Protein AF-A0A8J4NWB9-F1 (afdb_monomer_lite)

Foldseek 3Di:
DCPPPVVVVVVVCVVCVVVVVVVLVVVCVVCVVVLLVVLVVVCVVPHVVRDSVVSSVVVSVVVVVVVVVVVDDPPDDDDDDPPDDDDDDDDDDDYDDDDDDDDDDDDDDDDDDDDDDDDDDDDDDDDDDDPPPPPPPPPPPDPQDDPVPDDPPDDDDDPCVVCVVVVNNPDPCSVCVVCVRDDDDDQDPVSLVVCVVVVVDPPPDDDD

Radius of gyration: 32.03 Å; chains: 1; bounding box: 55×69×98 Å

Organism: Eudyptes chrysocome (NCBI:txid79626)

pLDDT: mean 72.31, std 25.8, range [28.72, 98.31]

Structure (mmCIF, N/CA/C/O backbone):
data_AF-A0A8J4NWB9-F1
#
_entry.id   AF-A0A8J4NWB9-F1
#
loop_
_atom_site.group_PDB
_atom_site.id
_atom_site.type_symbol
_atom_site.label_atom_id
_atom_site.label_alt_id
_atom_site.label_comp_id
_atom_site.label_asym_id
_atom_site.label_entity_id
_atom_site.label_seq_id
_atom_site.pdbx_PDB_ins_code
_atom_site.Cartn_x
_atom_site.Cartn_y
_atom_site.Cartn_z
_atom_site.occupancy
_atom_site.B_iso_or_equiv
_atom_site.auth_seq_id
_atom_site.auth_comp_id
_atom_site.auth_asym_id
_atom_site.auth_atom_id
_atom_site.pdbx_PDB_model_num
ATOM 1 N N . SER A 1 1 ? 28.661 3.809 -22.738 1.00 57.00 1 SER A N 1
ATOM 2 C CA . SER A 1 1 ? 28.739 3.368 -24.146 1.00 57.00 1 SER A CA 1
ATOM 3 C C . SER A 1 1 ? 27.450 2.633 -24.474 1.00 57.00 1 SER A C 1
ATOM 5 O O . SER A 1 1 ? 27.027 1.855 -23.630 1.00 57.00 1 SER A O 1
ATOM 7 N N . PHE A 1 2 ? 26.818 2.847 -25.635 1.00 58.94 2 PHE A N 1
ATOM 8 C CA . PHE A 1 2 ? 25.579 2.134 -26.030 1.00 58.94 2 PHE A CA 1
ATOM 9 C C . PHE A 1 2 ? 25.772 0.616 -26.221 1.00 58.94 2 PHE A C 1
ATOM 11 O O . PHE A 1 2 ? 24.823 -0.113 -26.469 1.00 58.94 2 PHE A O 1
ATOM 18 N N . THR A 1 3 ? 27.007 0.138 -26.080 1.00 78.25 3 THR A N 1
ATOM 19 C CA . THR A 1 3 ? 27.385 -1.276 -26.069 1.00 78.25 3 THR A CA 1
ATOM 20 C C . THR A 1 3 ? 27.260 -1.933 -24.694 1.00 78.25 3 THR A C 1
ATOM 22 O O . THR A 1 3 ? 27.450 -3.140 -24.600 1.00 78.25 3 THR A O 1
ATOM 25 N N . ASP A 1 4 ? 26.995 -1.169 -23.627 1.00 90.19 4 ASP A N 1
ATOM 26 C CA . ASP A 1 4 ? 26.711 -1.734 -22.306 1.00 90.19 4 ASP A CA 1
ATOM 27 C C . ASP A 1 4 ? 25.280 -2.311 -22.300 1.00 90.19 4 ASP A C 1
ATOM 29 O O . ASP A 1 4 ? 24.315 -1.555 -22.492 1.00 90.19 4 ASP A O 1
ATOM 33 N N . PRO A 1 5 ? 25.111 -3.632 -22.089 1.00 91.06 5 PRO A N 1
ATOM 34 C CA . PRO A 1 5 ? 23.795 -4.258 -22.045 1.00 91.06 5 PRO A CA 1
ATOM 35 C C . PRO A 1 5 ? 22.854 -3.621 -21.014 1.00 91.06 5 PRO A C 1
ATOM 37 O O . PRO A 1 5 ? 21.657 -3.507 -21.275 1.00 91.06 5 PRO A O 1
ATOM 40 N N . ALA A 1 6 ? 23.373 -3.151 -19.873 1.00 91.94 6 ALA A N 1
ATOM 41 C CA . ALA A 1 6 ? 22.553 -2.520 -18.838 1.00 91.94 6 ALA A CA 1
ATOM 42 C C . ALA A 1 6 ? 21.974 -1.175 -19.305 1.00 91.94 6 ALA A C 1
ATOM 44 O O . ALA A 1 6 ? 20.799 -0.890 -19.077 1.00 91.94 6 ALA A O 1
ATOM 45 N N . VAL A 1 7 ? 22.772 -0.382 -20.026 1.00 92.94 7 VAL A N 1
ATOM 46 C CA . VAL A 1 7 ? 22.347 0.909 -20.593 1.00 92.94 7 VAL A CA 1
ATOM 47 C C . VAL A 1 7 ? 21.264 0.711 -21.654 1.00 92.94 7 VAL A C 1
ATOM 49 O O . VAL A 1 7 ? 20.296 1.468 -21.697 1.00 92.94 7 VAL A O 1
ATOM 52 N N . SER A 1 8 ? 21.388 -0.332 -22.480 1.00 94.00 8 SER A N 1
ATOM 53 C CA . SER A 1 8 ? 20.367 -0.669 -23.483 1.00 94.00 8 SER A CA 1
ATOM 54 C C . SER A 1 8 ? 19.025 -1.031 -22.833 1.00 94.00 8 SER A C 1
ATOM 56 O O . SER A 1 8 ? 17.971 -0.587 -23.288 1.00 94.00 8 SER A O 1
ATOM 58 N N . MET A 1 9 ? 19.058 -1.787 -21.731 1.00 95.38 9 MET A N 1
ATOM 59 C CA . MET A 1 9 ? 17.854 -2.149 -20.978 1.00 95.38 9 MET A CA 1
ATOM 60 C C . MET A 1 9 ? 17.237 -0.963 -20.230 1.00 95.38 9 MET A C 1
ATOM 62 O O . MET A 1 9 ? 16.012 -0.847 -20.193 1.00 95.38 9 MET A O 1
ATOM 66 N N . ASP A 1 10 ? 18.047 -0.065 -19.665 1.00 94.00 10 ASP A N 1
ATOM 67 C CA . ASP A 1 10 ? 17.528 1.131 -18.991 1.00 94.00 10 ASP A CA 1
ATOM 68 C C . ASP A 1 10 ? 16.844 2.096 -19.972 1.00 94.00 10 ASP A C 1
ATOM 70 O O . ASP A 1 10 ? 15.805 2.675 -19.648 1.00 94.00 10 ASP A O 1
ATOM 74 N N . LEU A 1 11 ? 17.352 2.202 -21.206 1.00 94.69 11 LEU A N 1
ATOM 75 C CA . LEU A 1 11 ? 16.688 2.973 -22.258 1.00 94.69 11 LEU A CA 1
ATOM 76 C C . LEU A 1 11 ? 15.310 2.387 -22.597 1.00 94.69 11 LEU A C 1
ATOM 78 O O . LEU A 1 11 ? 14.327 3.125 -22.663 1.00 94.69 11 LEU A O 1
ATOM 82 N N . LEU A 1 12 ? 15.214 1.062 -22.754 1.00 95.69 12 LEU A N 1
ATOM 83 C CA . LEU A 1 12 ? 13.932 0.385 -22.965 1.00 95.69 12 LEU A CA 1
ATOM 84 C C . LEU A 1 12 ? 12.975 0.615 -21.785 1.00 95.69 12 LEU A C 1
ATOM 86 O O . LEU A 1 12 ? 11.810 0.955 -21.999 1.00 95.69 12 LEU A O 1
ATOM 90 N N . ARG A 1 13 ? 13.463 0.493 -20.541 1.00 97.44 13 ARG A N 1
ATOM 91 C CA . ARG A 1 13 ? 12.680 0.808 -19.336 1.00 97.44 13 ARG A CA 1
ATOM 92 C C . ARG A 1 13 ? 12.153 2.241 -19.398 1.00 97.44 13 ARG A C 1
ATOM 94 O O . ARG A 1 13 ? 10.969 2.444 -19.154 1.00 97.44 13 ARG A O 1
ATOM 101 N N . ALA A 1 14 ? 12.989 3.222 -19.740 1.00 97.12 14 ALA A N 1
ATOM 102 C CA . ALA A 1 14 ? 12.585 4.624 -19.823 1.00 97.12 14 ALA A CA 1
ATOM 103 C C . ALA A 1 14 ? 11.467 4.860 -20.853 1.00 97.12 14 ALA A C 1
ATOM 105 O O . ALA A 1 14 ? 10.531 5.602 -20.561 1.00 97.12 14 ALA A O 1
ATOM 106 N N . VAL A 1 15 ? 11.526 4.195 -22.014 1.00 98.00 15 VAL A N 1
ATOM 107 C CA . VAL A 1 15 ? 10.494 4.282 -23.065 1.00 98.00 15 VAL A CA 1
ATOM 108 C C . VAL A 1 15 ? 9.164 3.672 -22.612 1.00 98.00 15 VAL A C 1
ATOM 110 O O . VAL A 1 15 ? 8.107 4.233 -22.890 1.00 98.00 15 VAL A O 1
ATOM 113 N N . LEU A 1 16 ? 9.199 2.549 -21.888 1.00 97.62 16 LEU A N 1
ATOM 114 C CA . LEU A 1 16 ? 7.992 1.856 -21.417 1.00 97.62 16 LEU A CA 1
ATOM 115 C C . LEU A 1 16 ? 7.414 2.438 -20.115 1.00 97.62 16 LEU A C 1
ATOM 117 O O . LEU A 1 16 ? 6.232 2.243 -19.825 1.00 97.62 16 LEU A O 1
ATOM 121 N N . GLN A 1 17 ? 8.219 3.170 -19.337 1.00 97.69 17 GLN A N 1
ATOM 122 C CA . GLN A 1 17 ? 7.848 3.695 -18.019 1.00 97.69 17 GLN A CA 1
ATOM 123 C C . GLN A 1 17 ? 6.522 4.480 -18.007 1.00 97.69 17 GLN A C 1
ATOM 125 O O . GLN A 1 17 ? 5.743 4.255 -17.080 1.00 97.69 17 GLN A O 1
ATOM 130 N N . PRO A 1 18 ? 6.208 5.371 -18.974 1.00 98.06 18 PRO A N 1
ATOM 131 C CA . PRO A 1 18 ? 4.953 6.123 -18.952 1.00 98.06 18 PRO A CA 1
ATOM 132 C C . PRO A 1 18 ? 3.716 5.222 -19.052 1.00 98.06 18 PRO A C 1
ATOM 134 O O . PRO A 1 18 ? 2.791 5.386 -18.263 1.00 98.06 18 PRO A O 1
ATOM 137 N N . SER A 1 19 ? 3.729 4.234 -19.956 1.00 98.31 19 SER A N 1
ATOM 138 C CA . SER A 1 19 ? 2.618 3.282 -20.122 1.00 98.31 19 SER A CA 1
ATOM 139 C C . SER A 1 19 ? 2.427 2.433 -18.866 1.00 98.31 19 SER A C 1
ATOM 141 O O . SER A 1 19 ? 1.320 2.321 -18.347 1.00 98.31 19 SER A O 1
ATOM 143 N N . ILE A 1 20 ? 3.528 1.903 -18.322 1.00 98.25 20 ILE A N 1
ATOM 144 C CA . ILE A 1 20 ? 3.508 1.112 -17.085 1.00 98.25 20 ILE A CA 1
ATOM 145 C C . ILE A 1 20 ? 2.981 1.955 -15.913 1.00 98.25 20 ILE A C 1
ATOM 147 O O . ILE A 1 20 ? 2.202 1.466 -15.099 1.00 98.25 20 ILE A O 1
ATOM 151 N N . ASN A 1 21 ? 3.363 3.232 -15.825 1.00 97.94 21 ASN A N 1
ATOM 152 C CA . ASN A 1 21 ? 2.891 4.127 -14.770 1.00 97.94 21 ASN A CA 1
ATOM 153 C C . ASN A 1 21 ? 1.374 4.356 -14.829 1.00 97.94 21 ASN A C 1
ATOM 155 O O . ASN A 1 21 ? 0.748 4.415 -13.772 1.00 97.94 21 ASN A O 1
ATOM 159 N N . GLU A 1 22 ? 0.780 4.486 -16.020 1.00 98.25 22 GLU A N 1
ATOM 160 C CA . GLU A 1 22 ? -0.679 4.602 -16.162 1.00 98.25 22 GLU A CA 1
ATOM 161 C C . GLU A 1 22 ? -1.391 3.341 -15.669 1.00 98.25 22 GLU A C 1
ATOM 163 O O . GLU A 1 22 ? -2.350 3.427 -14.900 1.00 98.25 22 GLU A O 1
ATOM 168 N N . GLU A 1 23 ? -0.884 2.161 -16.027 1.00 98.12 23 GLU A N 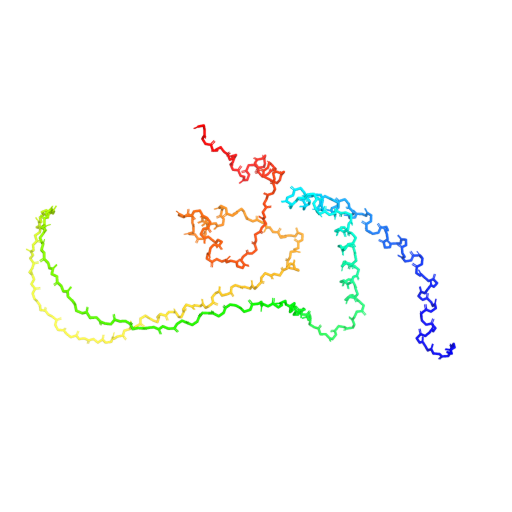1
ATOM 169 C CA . GLU A 1 23 ? -1.449 0.895 -15.557 1.00 98.12 23 GLU A CA 1
ATOM 170 C C . GLU A 1 23 ? -1.315 0.734 -14.037 1.00 98.12 23 GLU A C 1
ATOM 172 O O . GLU A 1 23 ? -2.291 0.392 -13.364 1.00 98.12 23 GLU A O 1
ATOM 177 N N . ILE A 1 24 ? -0.146 1.057 -13.469 1.00 97.94 24 ILE A N 1
ATOM 178 C CA . ILE A 1 24 ? 0.080 1.051 -12.016 1.00 97.94 24 ILE A CA 1
ATOM 179 C C . ILE A 1 24 ? -0.905 1.997 -11.321 1.00 97.94 24 ILE A C 1
ATOM 181 O O . ILE A 1 24 ? -1.540 1.605 -10.338 1.00 97.94 24 ILE A O 1
ATOM 185 N N . ARG A 1 25 ? -1.091 3.223 -11.831 1.00 97.38 25 ARG A N 1
ATOM 186 C CA . ARG A 1 25 ? -2.093 4.155 -11.286 1.00 97.38 25 ARG A CA 1
ATOM 187 C C . ARG A 1 25 ? -3.502 3.577 -11.384 1.00 97.38 25 ARG A C 1
ATOM 189 O O . ARG A 1 25 ? -4.255 3.652 -10.415 1.00 97.38 25 ARG A O 1
ATOM 196 N N . GLY A 1 26 ? -3.843 2.947 -12.506 1.00 97.94 26 GLY A N 1
ATOM 197 C CA . GLY A 1 26 ? -5.115 2.254 -12.698 1.00 97.94 26 GLY A CA 1
ATOM 198 C C . GLY A 1 26 ? -5.359 1.150 -11.664 1.00 97.94 26 GLY A C 1
ATOM 199 O O . GLY A 1 26 ? -6.482 0.995 -11.184 1.00 97.94 26 GLY A O 1
ATOM 200 N N . VAL A 1 27 ? -4.318 0.414 -11.267 1.00 98.19 27 VAL A N 1
ATOM 201 C CA . VAL A 1 27 ? -4.391 -0.574 -10.181 1.00 98.19 27 VAL A CA 1
ATOM 202 C C . VAL A 1 27 ? -4.614 0.113 -8.835 1.00 98.19 27 VAL A C 1
ATOM 204 O O . VAL A 1 27 ? -5.587 -0.214 -8.157 1.00 98.19 27 VAL A O 1
ATOM 207 N N . PHE A 1 28 ? -3.783 1.089 -8.457 1.00 97.94 28 PHE A N 1
ATOM 208 C CA . PHE A 1 28 ? -3.911 1.783 -7.167 1.00 97.94 28 PHE A CA 1
ATOM 209 C C . PHE A 1 28 ? -5.271 2.465 -6.991 1.00 97.94 28 PHE A C 1
ATOM 211 O O . PHE A 1 28 ? -5.863 2.372 -5.916 1.00 97.94 28 PHE A O 1
ATOM 218 N N . ASN A 1 29 ? -5.821 3.066 -8.048 1.00 97.44 29 ASN A N 1
ATOM 219 C CA . ASN A 1 29 ? -7.129 3.721 -8.007 1.00 97.44 29 ASN A CA 1
ATOM 220 C C . ASN A 1 29 ? -8.263 2.773 -7.582 1.00 97.44 29 ASN A C 1
ATOM 222 O O . ASN A 1 29 ? -9.188 3.201 -6.893 1.00 97.44 29 ASN A O 1
ATOM 226 N N . LYS A 1 30 ? -8.180 1.474 -7.907 1.00 97.88 30 LYS A N 1
ATOM 227 C CA . LYS A 1 30 ? -9.177 0.471 -7.482 1.00 97.88 30 LYS A CA 1
ATOM 228 C C . LYS A 1 30 ? -9.189 0.261 -5.964 1.00 97.88 30 LYS A C 1
ATOM 230 O O . LYS A 1 30 ? -10.240 -0.040 -5.394 1.00 97.88 30 LYS A O 1
ATOM 235 N N . TYR A 1 31 ? -8.038 0.434 -5.316 1.00 97.69 31 TYR A N 1
ATOM 236 C CA . TYR A 1 31 ? -7.847 0.188 -3.884 1.00 97.69 31 TYR A CA 1
ATOM 237 C C . TYR A 1 31 ? -7.763 1.471 -3.047 1.00 97.69 31 TYR A C 1
ATOM 239 O O . TYR A 1 31 ? -7.857 1.402 -1.823 1.00 97.69 31 TYR A O 1
ATOM 247 N N . MET A 1 32 ? -7.655 2.642 -3.682 1.00 97.44 32 MET A N 1
ATOM 248 C CA . MET A 1 32 ? -7.397 3.924 -3.017 1.00 97.44 32 MET A CA 1
ATOM 249 C C . MET A 1 32 ? -8.391 4.245 -1.896 1.00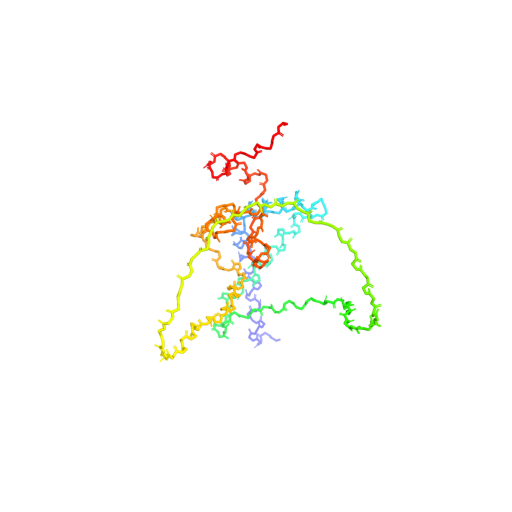 97.44 32 MET A C 1
ATOM 251 O O . MET A 1 32 ? -7.993 4.692 -0.823 1.00 97.44 32 MET A O 1
ATOM 255 N N . LYS A 1 33 ? -9.676 3.923 -2.092 1.00 95.69 33 LYS A N 1
ATOM 256 C CA . LYS A 1 33 ? -10.726 4.113 -1.078 1.00 95.69 33 LYS A CA 1
ATOM 257 C C . LYS A 1 33 ? -10.417 3.429 0.262 1.00 95.69 33 LYS A C 1
ATOM 259 O O . LYS A 1 33 ? -10.804 3.936 1.312 1.00 95.69 33 LYS A O 1
ATOM 264 N N . PHE A 1 34 ? -9.720 2.289 0.241 1.00 97.19 34 PHE A N 1
ATOM 265 C CA . PHE A 1 34 ? -9.345 1.563 1.454 1.00 97.19 34 PHE A CA 1
ATOM 266 C C . PHE A 1 34 ? -8.186 2.252 2.172 1.00 97.19 34 PHE A C 1
ATOM 268 O O . PHE A 1 34 ? -8.243 2.412 3.389 1.00 97.19 34 PHE A O 1
ATOM 275 N N . PHE A 1 35 ? -7.179 2.717 1.426 1.00 97.25 35 PHE A N 1
ATOM 276 C CA . PHE A 1 35 ? -6.062 3.479 1.990 1.00 97.25 35 PHE A CA 1
ATOM 277 C C . PHE A 1 35 ? -6.529 4.805 2.583 1.00 97.25 35 PHE A C 1
ATOM 279 O O . PHE A 1 35 ? -6.162 5.122 3.709 1.00 97.25 35 PHE A O 1
ATOM 286 N N . GLN A 1 36 ? -7.411 5.524 1.887 1.00 97.06 36 GLN A N 1
ATOM 287 C CA . GLN A 1 36 ? -8.022 6.753 2.392 1.00 97.06 36 GLN A CA 1
ATOM 288 C C . GLN A 1 36 ? -8.782 6.507 3.694 1.00 97.06 36 GLN A C 1
ATOM 290 O O . GLN A 1 36 ? -8.536 7.185 4.688 1.00 97.06 36 GLN A O 1
ATOM 295 N N . LYS A 1 37 ? -9.664 5.500 3.728 1.00 96.69 37 LYS A N 1
ATOM 296 C CA . LYS A 1 37 ? -10.424 5.181 4.941 1.00 96.69 37 LYS A CA 1
ATOM 297 C C . LYS A 1 37 ? -9.504 4.794 6.102 1.00 96.69 37 LYS A C 1
ATOM 299 O O . LYS A 1 37 ? -9.705 5.275 7.212 1.00 96.69 37 LYS A O 1
ATOM 304 N N . ALA A 1 38 ? -8.479 3.980 5.849 1.00 96.50 38 ALA A N 1
ATOM 305 C CA . ALA A 1 38 ? -7.508 3.592 6.867 1.00 96.50 38 ALA A CA 1
ATOM 306 C C . ALA A 1 38 ? -6.701 4.790 7.389 1.00 96.50 38 ALA A C 1
ATOM 308 O O . ALA A 1 38 ? -6.543 4.931 8.597 1.00 96.50 38 ALA A O 1
ATOM 309 N N . ALA A 1 39 ? -6.229 5.673 6.508 1.00 96.44 39 ALA A N 1
ATOM 310 C CA . ALA A 1 39 ? -5.417 6.821 6.894 1.00 96.44 39 ALA A CA 1
ATOM 311 C C . ALA A 1 39 ? -6.207 7.854 7.708 1.00 96.44 39 ALA A C 1
ATOM 313 O O . ALA A 1 39 ? -5.717 8.339 8.727 1.00 96.44 39 ALA A O 1
ATOM 314 N N . ILE A 1 40 ? -7.459 8.121 7.319 1.00 95.88 40 ILE A N 1
ATOM 315 C CA . ILE A 1 40 ? -8.375 8.958 8.104 1.00 95.88 40 ILE A CA 1
ATOM 316 C C . ILE A 1 40 ? -8.632 8.328 9.473 1.00 95.88 40 ILE A C 1
ATOM 318 O O . ILE A 1 40 ? -8.486 9.003 10.486 1.00 95.88 40 ILE A O 1
ATOM 322 N N . ASN A 1 41 ? -8.906 7.021 9.521 1.00 95.25 41 ASN A N 1
ATOM 323 C CA . ASN A 1 41 ? -9.089 6.319 10.786 1.00 95.25 41 ASN A CA 1
ATOM 324 C C . ASN A 1 41 ? -7.844 6.426 11.689 1.00 95.25 41 ASN A C 1
ATOM 326 O O . ASN A 1 41 ? -7.986 6.592 12.898 1.00 95.25 41 ASN A O 1
ATOM 330 N N . VAL A 1 42 ? -6.627 6.344 11.140 1.00 95.38 42 VAL A N 1
ATOM 331 C CA . VAL A 1 42 ? -5.393 6.526 11.924 1.00 95.38 42 VAL A CA 1
ATOM 332 C C . VAL A 1 42 ? -5.315 7.943 12.487 1.00 95.38 42 VAL A C 1
ATOM 334 O O . VAL A 1 42 ? -5.117 8.089 13.693 1.00 95.38 42 VAL A O 1
ATOM 337 N N . ARG A 1 43 ? -5.526 8.973 11.661 1.00 95.50 43 ARG A N 1
ATOM 338 C CA . ARG A 1 43 ? -5.519 10.373 12.113 1.00 95.50 43 ARG A CA 1
ATOM 339 C C . ARG A 1 43 ? -6.542 10.618 13.218 1.00 95.50 43 ARG A C 1
ATOM 341 O O . ARG A 1 43 ? -6.194 11.175 14.252 1.00 95.50 43 ARG A O 1
ATOM 348 N N . ASP A 1 44 ? -7.769 10.136 13.050 1.00 94.38 44 ASP A N 1
ATOM 349 C CA . ASP A 1 44 ? -8.844 10.346 14.023 1.00 94.38 44 ASP A CA 1
ATOM 350 C C . ASP A 1 44 ? -8.548 9.677 15.388 1.00 94.38 44 ASP A C 1
ATOM 352 O O . ASP A 1 44 ? -9.084 10.096 16.413 1.00 94.38 44 ASP A O 1
ATOM 356 N N . ASN A 1 45 ? -7.687 8.648 15.428 1.00 93.12 45 ASN A N 1
ATOM 357 C CA . ASN A 1 45 ? -7.291 7.957 16.664 1.00 93.12 45 ASN A CA 1
ATOM 358 C C . ASN A 1 45 ? -5.983 8.471 17.286 1.00 93.12 45 ASN A C 1
ATOM 360 O O . ASN A 1 45 ? -5.804 8.332 18.497 1.00 93.12 45 ASN A O 1
ATOM 364 N N . VAL A 1 46 ? -5.052 8.986 16.481 1.00 92.69 46 VAL A N 1
ATOM 365 C CA . VAL A 1 46 ? -3.727 9.434 16.947 1.00 92.69 46 VAL A CA 1
ATOM 366 C C . VAL A 1 46 ? -3.720 10.934 17.242 1.00 92.69 46 VAL A C 1
ATOM 368 O O . VAL A 1 46 ? -3.156 11.346 18.250 1.00 92.69 46 VAL A O 1
ATOM 371 N N . GLY A 1 47 ? -4.395 11.734 16.416 1.00 85.44 47 GLY A N 1
ATOM 372 C CA . GLY A 1 47 ? -4.414 13.192 16.497 1.00 85.44 47 GLY A CA 1
ATOM 373 C C . GLY A 1 47 ? -4.175 13.849 15.135 1.00 85.44 47 GLY A C 1
ATOM 374 O O . GLY A 1 47 ? -3.750 13.204 14.175 1.00 85.44 47 GLY A O 1
ATOM 375 N N . GLU A 1 48 ? -4.428 15.159 15.054 1.00 88.81 48 GLU A N 1
ATOM 376 C CA . GLU A 1 48 ? -4.297 15.940 13.807 1.00 88.81 48 GLU A CA 1
ATOM 377 C C . GLU A 1 48 ? -2.851 16.125 13.319 1.00 88.81 48 GLU A C 1
ATOM 379 O O . GLU A 1 48 ? -2.625 16.605 12.214 1.00 88.81 48 GLU A O 1
ATOM 384 N N . GLU A 1 49 ? -1.866 15.707 14.111 1.00 91.81 49 GLU A N 1
ATOM 385 C CA . GLU A 1 49 ? -0.454 15.641 13.719 1.00 91.81 49 GLU A CA 1
ATOM 386 C C . GLU A 1 49 ? -0.169 14.613 12.614 1.00 91.81 49 GLU A C 1
ATOM 388 O O . GLU A 1 49 ? 0.861 14.692 11.946 1.00 91.81 49 GLU A O 1
ATOM 393 N N . VAL A 1 50 ? -1.069 13.646 12.412 1.00 93.88 50 VAL A N 1
ATOM 394 C CA . VAL A 1 50 ? -0.944 12.655 11.342 1.00 93.88 50 VAL A CA 1
ATOM 395 C C . VAL A 1 50 ? -1.478 13.233 10.039 1.00 93.88 50 VAL A C 1
ATOM 397 O O . VAL A 1 50 ? -2.677 13.483 9.917 1.00 93.88 50 VAL A O 1
ATOM 400 N N . ASP A 1 51 ? -0.609 13.346 9.034 1.00 96.94 51 ASP A N 1
ATOM 401 C CA . ASP A 1 51 ? -1.010 13.638 7.659 1.00 96.94 51 ASP A CA 1
ATOM 402 C C . ASP A 1 51 ? -1.492 12.354 6.946 1.00 96.94 51 ASP A C 1
ATOM 404 O O . ASP A 1 51 ? -0.686 11.453 6.670 1.00 96.94 51 ASP A O 1
ATOM 408 N N . PRO A 1 52 ? -2.796 12.234 6.619 1.00 95.62 52 PRO A N 1
ATOM 409 C CA . PRO A 1 52 ? -3.322 11.069 5.920 1.00 95.62 52 PRO A CA 1
ATOM 410 C C . PRO A 1 52 ? -2.730 10.900 4.519 1.00 95.62 52 PRO A C 1
ATOM 412 O O . PRO A 1 52 ? -2.551 9.768 4.075 1.00 95.62 52 PRO A O 1
ATOM 415 N N . GLU A 1 53 ? -2.426 11.996 3.821 1.00 96.69 53 GLU A N 1
ATOM 416 C CA . GLU A 1 53 ? -1.929 11.947 2.445 1.00 96.69 53 GLU A CA 1
ATOM 417 C C . GLU A 1 53 ? -0.505 11.386 2.415 1.00 96.69 53 GLU A C 1
ATOM 419 O O . GLU A 1 53 ? -0.209 10.469 1.643 1.00 96.69 53 GLU A O 1
ATOM 424 N N . GLN A 1 54 ? 0.353 11.844 3.331 1.00 97.19 54 GLN A N 1
ATOM 425 C CA . GLN A 1 54 ? 1.682 11.269 3.514 1.00 97.19 54 GLN A CA 1
ATOM 426 C C . GLN A 1 54 ? 1.615 9.762 3.814 1.00 97.19 54 GLN A C 1
ATOM 428 O O . GLN A 1 54 ? 2.342 8.979 3.195 1.00 97.19 54 GLN A O 1
ATOM 433 N N . LEU A 1 55 ? 0.716 9.332 4.707 1.00 97.19 55 LEU A N 1
ATOM 434 C CA . LEU A 1 55 ? 0.571 7.921 5.077 1.00 97.19 55 LEU A CA 1
ATOM 435 C C . LEU A 1 55 ? 0.117 7.049 3.894 1.00 97.19 55 LEU A C 1
ATOM 437 O O . LE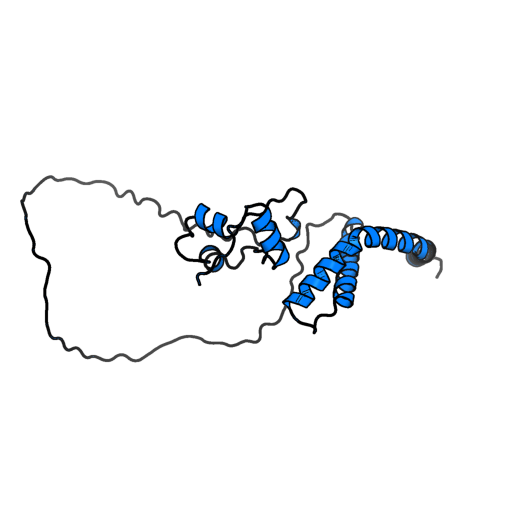U A 1 55 ? 0.615 5.933 3.702 1.00 97.19 55 LEU A O 1
ATOM 441 N N . ILE A 1 56 ? -0.804 7.557 3.073 1.00 97.88 56 ILE A N 1
ATOM 442 C CA . ILE A 1 56 ? -1.251 6.883 1.848 1.00 97.88 56 ILE A CA 1
ATOM 443 C C . ILE A 1 56 ? -0.081 6.751 0.870 1.00 97.88 56 ILE A C 1
ATOM 445 O O . ILE A 1 56 ? 0.169 5.658 0.362 1.00 97.88 56 ILE A O 1
ATOM 449 N N . GLN A 1 57 ? 0.678 7.824 0.636 1.00 97.50 57 GLN A N 1
ATOM 450 C CA . GLN A 1 57 ? 1.825 7.800 -0.274 1.00 97.50 57 GLN A CA 1
ATOM 451 C C . GLN A 1 57 ? 2.918 6.832 0.189 1.00 97.50 57 GLN A C 1
ATOM 453 O O . GLN A 1 57 ? 3.470 6.082 -0.619 1.00 97.50 57 GLN A O 1
ATOM 458 N N . GLU A 1 58 ? 3.225 6.809 1.486 1.00 97.62 58 GLU A N 1
ATOM 459 C CA . GLU A 1 58 ? 4.161 5.849 2.077 1.00 97.62 58 GLU A CA 1
ATOM 460 C C . GLU A 1 58 ? 3.687 4.407 1.899 1.00 97.62 58 GLU A C 1
ATOM 462 O O . GLU A 1 58 ? 4.474 3.548 1.492 1.00 97.62 58 GLU A O 1
ATOM 467 N N . THR A 1 59 ? 2.395 4.154 2.107 1.00 97.44 59 THR A N 1
ATOM 468 C CA . THR A 1 59 ? 1.794 2.832 1.896 1.00 97.44 59 THR A CA 1
ATOM 469 C C . THR A 1 59 ? 1.890 2.411 0.429 1.00 97.44 59 THR A C 1
ATOM 471 O O . THR A 1 59 ? 2.341 1.305 0.136 1.00 97.44 59 THR A O 1
ATOM 474 N N . CYS A 1 60 ? 1.565 3.304 -0.510 1.00 97.31 60 CYS A N 1
ATOM 475 C CA . CYS A 1 60 ? 1.679 3.041 -1.945 1.00 97.31 60 CYS A CA 1
ATOM 476 C C . CYS A 1 60 ? 3.122 2.716 -2.363 1.00 97.31 60 CYS A C 1
ATOM 478 O O . CYS A 1 60 ? 3.354 1.745 -3.088 1.00 97.31 60 CYS A O 1
ATOM 480 N N . ARG A 1 61 ? 4.109 3.476 -1.864 1.00 97.94 61 ARG A N 1
ATOM 481 C CA . ARG A 1 61 ? 5.538 3.187 -2.086 1.00 97.94 61 ARG A CA 1
ATOM 482 C C . ARG A 1 61 ? 5.934 1.829 -1.507 1.00 97.94 61 ARG A C 1
ATOM 484 O O . ARG A 1 61 ? 6.618 1.062 -2.179 1.00 97.94 61 ARG A O 1
ATOM 491 N N . SER A 1 62 ? 5.468 1.510 -0.299 1.00 97.50 62 SER A N 1
ATOM 492 C CA . SER A 1 62 ? 5.726 0.222 0.353 1.00 97.50 62 SER A CA 1
ATOM 493 C C . SER A 1 62 ? 5.173 -0.956 -0.458 1.00 97.50 62 SER A C 1
ATOM 495 O O . SER A 1 62 ? 5.877 -1.945 -0.660 1.00 97.50 62 SER A O 1
ATOM 497 N N . CYS A 1 63 ? 3.961 -0.835 -1.013 1.00 97.56 63 CYS A N 1
ATOM 498 C CA . CYS A 1 63 ? 3.381 -1.853 -1.891 1.00 97.56 63 CYS A CA 1
ATOM 499 C C . CYS A 1 63 ? 4.251 -2.119 -3.131 1.00 97.56 63 CYS A C 1
ATOM 501 O O . CYS A 1 63 ? 4.487 -3.278 -3.471 1.00 97.56 63 CYS A O 1
ATOM 503 N N . LEU A 1 64 ? 4.755 -1.066 -3.785 1.00 97.50 64 LEU A N 1
ATOM 504 C CA . LEU A 1 64 ? 5.648 -1.203 -4.943 1.00 97.50 64 LEU A CA 1
ATOM 505 C C . LEU A 1 64 ? 6.987 -1.849 -4.566 1.00 97.50 64 LEU A C 1
ATOM 507 O O . LEU A 1 64 ? 7.509 -2.653 -5.335 1.00 97.50 64 LEU A O 1
ATOM 511 N N . GLU A 1 65 ? 7.520 -1.550 -3.380 1.00 96.38 65 GLU A N 1
ATOM 512 C CA . GLU A 1 65 ? 8.740 -2.186 -2.875 1.00 96.38 65 GLU A CA 1
ATOM 513 C C . GLU A 1 65 ? 8.544 -3.691 -2.660 1.00 96.38 65 GLU A C 1
ATOM 515 O O . GLU A 1 65 ? 9.366 -4.491 -3.102 1.00 96.38 65 GLU A O 1
ATOM 520 N N . GLN A 1 66 ? 7.424 -4.096 -2.049 1.00 93.69 66 GLN A N 1
ATOM 521 C CA . GLN A 1 66 ? 7.095 -5.513 -1.860 1.00 93.69 66 GLN A CA 1
ATOM 522 C C . GLN A 1 66 ? 6.857 -6.234 -3.193 1.00 93.69 66 GLN A C 1
ATOM 524 O O . GLN A 1 66 ? 7.246 -7.391 -3.347 1.00 93.69 66 GLN A O 1
ATOM 529 N N . ALA A 1 67 ? 6.280 -5.553 -4.187 1.00 95.69 67 ALA A N 1
ATOM 530 C CA . ALA A 1 67 ? 6.041 -6.125 -5.511 1.00 95.69 67 ALA A CA 1
ATOM 531 C C . ALA A 1 67 ? 7.338 -6.480 -6.263 1.00 95.69 67 ALA A C 1
ATOM 533 O O . ALA A 1 67 ? 7.319 -7.374 -7.110 1.00 95.69 67 ALA A O 1
ATOM 534 N N . LYS A 1 68 ? 8.485 -5.868 -5.924 1.00 95.25 68 LYS A N 1
ATOM 535 C CA . LYS A 1 68 ? 9.794 -6.240 -6.498 1.00 95.25 68 LYS A CA 1
ATOM 536 C C . LYS A 1 68 ? 10.166 -7.702 -6.228 1.00 95.25 68 LYS A C 1
ATOM 538 O O . LYS A 1 68 ? 10.901 -8.298 -7.016 1.00 95.25 68 LYS A O 1
ATOM 543 N N . LEU A 1 69 ? 9.640 -8.300 -5.153 1.00 92.38 69 LEU A N 1
ATOM 544 C CA . LEU A 1 69 ? 9.873 -9.708 -4.819 1.00 92.38 69 LEU A CA 1
ATOM 545 C C . LEU A 1 69 ? 9.333 -10.664 -5.892 1.00 92.38 69 LEU A C 1
ATOM 547 O O . LEU A 1 69 ? 9.881 -11.748 -6.050 1.00 92.38 69 LEU A O 1
ATOM 551 N N . LEU A 1 70 ? 8.321 -10.254 -6.668 1.00 92.38 70 LEU A N 1
ATOM 552 C CA . LEU A 1 70 ? 7.782 -11.045 -7.783 1.00 92.38 70 LEU A CA 1
ATOM 553 C C . LEU A 1 70 ? 8.791 -11.227 -8.928 1.00 92.38 70 LEU A C 1
ATOM 555 O O . LEU A 1 70 ? 8.677 -12.175 -9.698 1.00 92.38 70 LEU A O 1
ATOM 559 N N . PHE A 1 71 ? 9.772 -10.328 -9.031 1.00 92.19 71 PHE A N 1
ATOM 560 C CA . PHE A 1 71 ? 10.797 -10.316 -10.080 1.00 92.19 71 PHE A CA 1
ATOM 561 C C . PHE A 1 71 ? 12.186 -10.696 -9.555 1.00 92.19 71 PHE A C 1
ATOM 563 O O . PHE A 1 71 ? 13.170 -10.637 -10.290 1.00 92.19 71 PHE A O 1
ATOM 570 N N . SER A 1 72 ? 12.281 -11.069 -8.277 1.00 90.81 72 SER A N 1
ATOM 571 C CA . SER A 1 72 ? 13.521 -11.542 -7.667 1.00 90.81 72 SER A CA 1
ATOM 572 C C . SER A 1 72 ? 13.610 -13.060 -7.826 1.00 90.81 72 SER A C 1
ATOM 574 O O . SER A 1 72 ? 12.698 -13.781 -7.428 1.00 90.81 72 SER A O 1
ATOM 576 N N . ASP A 1 73 ? 14.699 -13.550 -8.420 1.00 71.25 73 ASP A N 1
ATOM 577 C CA . ASP A 1 73 ? 14.882 -14.975 -8.705 1.00 71.25 73 ASP A CA 1
ATOM 578 C C . ASP A 1 73 ? 14.858 -15.792 -7.397 1.00 71.25 73 ASP A C 1
ATOM 580 O O . ASP A 1 73 ? 15.541 -15.456 -6.425 1.00 71.25 73 ASP A O 1
ATOM 584 N N . GLY A 1 74 ? 14.032 -16.841 -7.356 1.00 61.78 74 GLY A N 1
ATOM 585 C CA . GLY A 1 74 ? 13.517 -17.531 -6.163 1.00 61.78 74 GLY A CA 1
ATOM 586 C C . GLY A 1 74 ? 14.528 -18.317 -5.315 1.00 61.78 74 GLY A C 1
ATOM 587 O O . GLY A 1 74 ? 14.184 -19.337 -4.718 1.00 61.78 74 GLY A O 1
ATOM 588 N N . LYS A 1 75 ? 15.779 -17.868 -5.206 1.00 53.53 75 LYS A N 1
ATOM 589 C CA . LYS A 1 75 ? 16.804 -18.438 -4.324 1.00 53.53 75 LYS A CA 1
ATOM 590 C C . LYS A 1 75 ? 16.976 -17.590 -3.071 1.00 53.53 75 LYS A C 1
ATOM 592 O O . LYS A 1 75 ? 18.030 -17.001 -2.853 1.00 53.53 75 LYS A O 1
ATOM 597 N N . LYS A 1 76 ? 15.937 -17.602 -2.235 1.00 48.47 76 LYS A N 1
ATOM 598 C CA . LYS A 1 76 ? 15.975 -17.754 -0.767 1.00 48.47 76 LYS A CA 1
ATOM 599 C C . LYS A 1 76 ? 14.671 -17.221 -0.183 1.00 48.47 76 LYS A C 1
ATOM 601 O O . LYS A 1 76 ? 14.344 -16.051 -0.316 1.00 48.47 76 LYS A O 1
ATOM 606 N N . VAL A 1 77 ? 13.965 -18.134 0.482 1.00 46.09 77 VAL A N 1
ATOM 607 C CA . VAL A 1 77 ? 13.297 -17.938 1.774 1.00 46.09 77 VAL A CA 1
ATOM 608 C C . VAL A 1 77 ? 13.388 -16.499 2.282 1.00 46.09 77 VAL A C 1
ATOM 610 O O . VAL A 1 77 ? 14.480 -16.042 2.612 1.00 46.09 77 VAL A O 1
ATOM 613 N N . VAL A 1 78 ? 12.226 -15.851 2.377 1.00 46.25 78 VAL A N 1
ATOM 614 C CA . VAL A 1 78 ? 11.913 -14.683 3.215 1.00 46.25 78 VAL A CA 1
ATOM 615 C C . VAL A 1 78 ? 13.071 -14.273 4.137 1.00 46.25 78 VAL A C 1
ATOM 617 O O . VAL A 1 78 ? 13.241 -14.852 5.217 1.00 46.25 78 VAL A O 1
ATOM 620 N N . PRO A 1 79 ? 13.855 -13.248 3.773 1.00 41.34 79 PRO A N 1
ATOM 621 C CA . PRO A 1 79 ? 14.680 -12.558 4.737 1.00 41.34 79 PRO A CA 1
ATOM 622 C C . PRO A 1 79 ? 13.756 -11.658 5.555 1.00 41.34 79 PRO A C 1
ATOM 624 O O . PRO A 1 79 ? 13.250 -10.642 5.083 1.00 41.34 79 PRO A O 1
ATOM 627 N N . ARG A 1 80 ? 13.532 -12.043 6.813 1.00 42.31 80 ARG A N 1
ATOM 628 C CA . ARG A 1 80 ? 13.129 -11.092 7.850 1.00 42.31 80 ARG A CA 1
ATOM 629 C C . ARG A 1 80 ? 14.111 -9.921 7.824 1.00 42.31 80 ARG A C 1
ATOM 631 O O . ARG A 1 80 ? 15.312 -10.150 7.946 1.00 42.31 80 ARG A O 1
ATOM 638 N N . LEU A 1 81 ? 13.609 -8.695 7.740 1.00 38.66 81 LEU A N 1
ATOM 639 C CA . LEU A 1 81 ? 14.403 -7.520 8.083 1.00 38.66 81 LEU A CA 1
ATOM 640 C C . LEU A 1 81 ? 14.634 -7.507 9.605 1.00 38.66 81 LEU A C 1
ATOM 642 O O . LEU A 1 81 ? 13.662 -7.567 10.366 1.00 38.66 81 LEU A O 1
ATOM 646 N N . PRO A 1 82 ? 15.889 -7.431 10.081 1.00 38.34 82 PRO A N 1
ATOM 647 C CA . PRO A 1 82 ? 16.184 -6.998 11.435 1.00 38.34 82 PRO A CA 1
ATOM 648 C C . PRO A 1 82 ? 15.962 -5.486 11.488 1.00 38.34 82 PRO A C 1
ATOM 650 O O . PRO A 1 82 ? 16.750 -4.711 10.954 1.00 38.34 82 PRO A O 1
ATOM 653 N N . HIS A 1 83 ? 14.871 -5.063 12.121 1.00 40.09 83 HIS A N 1
ATOM 654 C CA . HIS A 1 83 ? 14.742 -3.682 12.570 1.00 40.09 83 HIS A CA 1
ATOM 655 C C . HIS A 1 83 ? 15.617 -3.513 13.814 1.00 40.09 83 HIS A C 1
ATOM 657 O O . HIS A 1 83 ? 15.197 -3.818 14.930 1.00 40.09 83 HIS A O 1
ATOM 663 N N . GLU A 1 84 ? 16.864 -3.100 13.601 1.00 40.66 84 GLU A N 1
ATOM 664 C CA . GLU A 1 84 ? 17.697 -2.491 14.636 1.00 40.66 84 GLU A CA 1
ATOM 665 C C . GLU A 1 84 ? 17.057 -1.151 15.015 1.00 40.66 84 GLU A C 1
ATOM 667 O O . GLU A 1 84 ? 17.130 -0.173 14.272 1.00 40.66 84 GLU A O 1
ATOM 672 N N . GLN A 1 85 ? 16.420 -1.099 16.185 1.00 35.81 85 GLN A N 1
ATOM 673 C CA . GLN A 1 85 ? 16.194 0.162 16.879 1.00 35.81 85 GLN A CA 1
ATOM 674 C C . GLN A 1 85 ? 16.878 0.133 18.240 1.00 35.81 85 GLN A C 1
ATOM 676 O O . GLN A 1 85 ? 16.632 -0.724 19.090 1.00 35.81 85 GLN A O 1
ATOM 681 N N . ALA A 1 86 ? 17.765 1.114 18.380 1.00 31.98 86 ALA A N 1
ATOM 682 C CA . ALA A 1 86 ? 18.579 1.424 19.531 1.00 31.98 86 ALA A CA 1
ATOM 683 C C . ALA A 1 86 ? 17.753 1.530 20.821 1.00 31.98 86 ALA A C 1
ATOM 685 O O . ALA A 1 86 ? 16.812 2.315 20.930 1.00 31.98 86 ALA A O 1
ATOM 686 N N . VAL A 1 87 ? 18.175 0.775 21.832 1.00 33.28 87 VAL A N 1
ATOM 687 C CA . VAL A 1 87 ? 17.714 0.910 23.214 1.00 33.28 87 VAL A CA 1
ATOM 688 C C . VAL A 1 87 ? 18.690 1.832 23.955 1.00 33.28 87 VAL A C 1
ATOM 690 O O . VAL A 1 87 ? 19.862 1.465 24.097 1.00 33.28 87 VAL A O 1
ATOM 693 N N . PRO A 1 88 ? 18.267 2.990 24.497 1.00 38.41 88 PRO A N 1
ATOM 694 C CA . PRO A 1 88 ? 19.058 3.675 25.503 1.00 38.41 88 PRO A CA 1
ATOM 695 C C . PRO A 1 88 ? 18.987 2.887 26.817 1.00 38.41 88 PRO A C 1
ATOM 697 O O . PRO A 1 88 ? 17.927 2.657 27.401 1.00 38.41 88 PRO A O 1
ATOM 700 N N . LYS A 1 89 ? 20.165 2.450 27.264 1.00 36.75 89 LYS A N 1
ATOM 701 C CA . LYS A 1 89 ? 20.417 1.721 28.508 1.00 36.75 89 LYS A CA 1
ATOM 702 C C . LYS A 1 89 ? 19.912 2.510 29.727 1.00 36.75 89 LYS A C 1
ATOM 704 O O . LYS A 1 89 ? 20.405 3.599 30.006 1.00 36.75 89 LYS A O 1
ATOM 709 N N . ARG A 1 90 ? 19.046 1.903 30.544 1.00 31.20 90 ARG A N 1
ATOM 710 C CA . ARG A 1 90 ? 19.042 2.117 32.002 1.00 31.20 90 ARG A CA 1
ATOM 711 C C . ARG A 1 90 ? 19.296 0.779 32.681 1.00 31.20 90 ARG A C 1
ATOM 713 O O . ARG A 1 90 ? 18.445 -0.103 32.690 1.00 31.20 90 ARG A O 1
ATOM 720 N N . ALA A 1 91 ? 20.510 0.643 33.201 1.00 33.16 91 ALA A N 1
ATOM 721 C CA . ALA A 1 91 ? 20.945 -0.466 34.029 1.00 33.16 91 ALA A CA 1
ATOM 722 C C . ALA A 1 91 ? 20.318 -0.366 35.429 1.00 33.16 91 ALA A C 1
ATOM 724 O O . ALA A 1 91 ? 20.318 0.710 36.025 1.00 33.16 91 ALA A O 1
ATO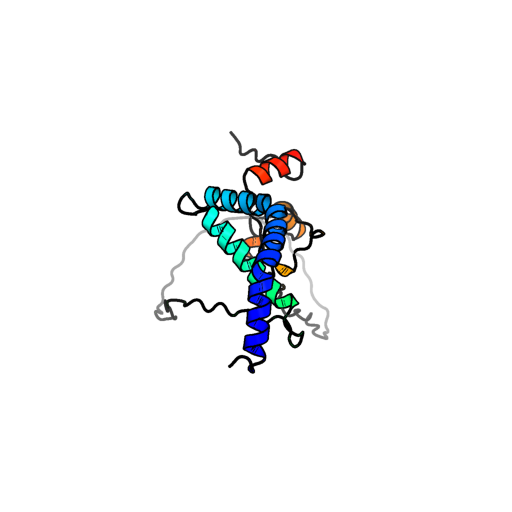M 725 N N . ARG A 1 92 ? 19.842 -1.492 35.967 1.00 33.50 92 ARG A N 1
ATOM 726 C CA . ARG A 1 92 ? 19.748 -1.756 37.411 1.00 33.50 92 ARG A CA 1
ATOM 727 C C . ARG A 1 92 ? 20.023 -3.247 37.656 1.00 33.50 92 ARG A C 1
ATOM 729 O O . ARG A 1 92 ? 19.198 -4.087 37.318 1.00 33.50 92 ARG A O 1
ATOM 736 N N . GLN A 1 93 ? 21.205 -3.532 38.200 1.00 33.59 93 GLN A N 1
ATOM 737 C CA . GLN A 1 93 ? 21.560 -4.721 38.998 1.00 33.59 93 GLN A CA 1
ATOM 738 C C . GLN A 1 93 ? 21.291 -4.308 40.475 1.00 33.59 93 GLN A C 1
ATOM 740 O O . GLN A 1 93 ? 21.531 -3.143 40.790 1.00 33.59 93 GLN A O 1
ATOM 745 N N . MET A 1 94 ? 20.512 -5.026 41.309 1.00 33.41 94 MET A N 1
ATOM 746 C CA . MET A 1 94 ? 20.843 -6.232 42.116 1.00 33.41 94 MET A CA 1
ATOM 747 C C . MET A 1 94 ? 22.096 -5.985 42.989 1.00 33.41 94 MET A C 1
ATOM 749 O O . MET A 1 94 ? 23.096 -5.583 42.409 1.00 33.41 94 MET A O 1
ATOM 753 N N . ASP A 1 95 ? 22.218 -6.172 44.312 1.00 34.03 95 ASP A N 1
ATOM 754 C CA . ASP A 1 95 ? 21.481 -6.637 45.524 1.00 34.03 95 ASP A CA 1
ATOM 755 C C . ASP A 1 95 ? 22.457 -6.281 46.701 1.00 34.03 95 ASP A C 1
ATOM 757 O O . ASP A 1 95 ? 23.644 -6.105 46.429 1.00 34.03 95 ASP A O 1
ATOM 761 N N . GLU A 1 96 ? 22.106 -6.005 47.962 1.00 36.50 96 GLU A N 1
ATOM 762 C CA . GLU A 1 96 ? 21.955 -6.942 49.107 1.00 36.50 96 GLU A CA 1
ATOM 763 C C . GLU A 1 96 ? 22.468 -6.227 50.393 1.00 36.50 96 GLU A C 1
ATOM 765 O O . GLU A 1 96 ? 23.140 -5.200 50.295 1.00 36.50 96 GLU A O 1
ATOM 770 N N . GLU A 1 97 ? 22.200 -6.815 51.568 1.00 31.30 97 GLU A N 1
ATOM 771 C CA . GLU A 1 97 ? 22.680 -6.494 52.932 1.00 31.30 97 GLU A CA 1
ATOM 772 C C . GLU A 1 97 ? 21.915 -5.464 53.792 1.00 31.30 97 GLU A C 1
ATOM 774 O O . GLU A 1 97 ? 22.219 -4.273 53.813 1.00 31.30 97 GLU A O 1
ATOM 779 N N . LEU A 1 98 ? 21.043 -5.975 54.679 1.00 32.22 98 LEU A N 1
ATOM 780 C CA . LEU A 1 98 ? 21.253 -5.809 56.130 1.00 32.22 98 LEU A CA 1
ATOM 781 C C . LEU A 1 98 ? 20.453 -6.840 56.957 1.00 32.22 98 LEU A C 1
ATOM 783 O O . LEU A 1 98 ? 19.233 -6.772 57.101 1.00 32.22 98 LEU A O 1
ATOM 787 N N . ASN A 1 99 ? 21.178 -7.765 57.580 1.00 36.19 99 ASN A N 1
ATOM 788 C CA . ASN A 1 99 ? 20.733 -8.617 58.684 1.00 36.19 99 ASN A CA 1
ATOM 789 C C . ASN A 1 99 ? 20.716 -7.819 60.007 1.00 36.19 99 ASN A C 1
ATOM 791 O O . ASN A 1 99 ? 21.714 -7.162 60.301 1.00 36.19 99 ASN A O 1
ATOM 795 N N . ARG A 1 100 ? 19.660 -7.942 60.837 1.00 35.72 100 ARG A N 1
ATOM 796 C CA . ARG A 1 100 ? 19.750 -8.134 62.312 1.00 35.72 100 ARG A CA 1
ATOM 797 C C . ARG A 1 100 ? 18.377 -8.212 63.014 1.00 35.72 100 ARG A C 1
ATOM 799 O O . ARG A 1 100 ? 17.623 -7.253 63.047 1.00 35.72 100 ARG A O 1
ATOM 806 N N . ARG A 1 101 ? 18.146 -9.375 63.644 1.00 36.41 101 ARG A N 1
ATOM 807 C CA . ARG A 1 101 ? 17.485 -9.658 64.947 1.00 36.41 101 ARG A CA 1
ATOM 808 C C . ARG A 1 101 ? 16.341 -8.750 65.452 1.00 36.41 101 ARG A C 1
ATOM 810 O O . ARG A 1 101 ? 16.575 -7.607 65.816 1.00 36.41 101 ARG A O 1
ATOM 817 N N . GLY A 1 102 ? 15.209 -9.390 65.784 1.00 28.72 102 GLY A N 1
ATOM 818 C CA . GLY A 1 102 ? 14.368 -9.004 66.932 1.00 28.72 102 GLY A CA 1
ATOM 819 C C . GLY A 1 102 ? 12.881 -9.370 66.816 1.00 28.72 102 GLY A C 1
ATOM 820 O O . GLY A 1 102 ? 12.130 -8.653 66.170 1.00 28.72 102 GLY A O 1
ATOM 821 N N . SER A 1 103 ? 12.435 -10.442 67.486 1.00 36.12 103 SER A N 1
ATOM 822 C CA . SER A 1 103 ? 11.009 -10.652 67.834 1.00 36.12 103 SER A CA 1
ATOM 823 C C . SER A 1 103 ? 10.605 -9.740 69.002 1.00 36.12 103 SER A C 1
ATOM 825 O O . SER A 1 103 ? 11.462 -9.439 69.836 1.00 36.12 103 SER A O 1
ATOM 827 N N . PRO A 1 104 ? 9.314 -9.362 69.134 1.00 38.66 104 PRO A N 1
ATOM 828 C CA . PRO A 1 104 ? 8.449 -10.090 70.081 1.00 38.66 104 PRO A CA 1
ATOM 829 C C . PRO A 1 104 ? 6.954 -10.240 69.681 1.00 38.66 104 PRO A C 1
ATOM 831 O O . PRO A 1 104 ? 6.354 -9.414 69.005 1.00 38.66 104 PRO A O 1
ATOM 834 N N . VAL A 1 105 ? 6.355 -11.325 70.187 1.00 38.25 105 VAL A N 1
ATOM 835 C CA . VAL A 1 105 ? 4.917 -11.711 70.253 1.00 38.25 105 VAL A CA 1
ATOM 836 C C . VAL A 1 105 ? 4.251 -10.957 71.436 1.00 38.25 105 VAL A C 1
ATOM 838 O O . VAL A 1 105 ? 4.980 -10.777 72.416 1.00 38.25 105 VAL A O 1
ATOM 841 N N . PRO A 1 106 ? 2.944 -10.527 71.456 1.00 44.22 106 PRO A N 1
ATOM 842 C CA . PRO A 1 106 ? 1.810 -11.424 71.819 1.00 44.22 106 PRO A CA 1
ATOM 843 C C . PRO A 1 106 ? 0.328 -11.105 71.421 1.00 44.22 106 PRO A C 1
ATOM 845 O O . PRO A 1 106 ? -0.103 -9.962 71.427 1.00 44.22 106 PRO A O 1
ATOM 848 N N . LYS A 1 107 ? -0.467 -12.208 71.315 1.00 36.50 107 LYS A N 1
ATOM 849 C CA . LYS A 1 107 ? -1.908 -12.450 71.693 1.00 36.50 107 LYS A CA 1
ATOM 850 C C . LYS A 1 107 ? -3.020 -11.694 70.898 1.00 36.50 107 LYS A C 1
ATOM 852 O O . LYS A 1 107 ? -2.895 -10.512 70.666 1.00 36.50 107 LYS A O 1
ATOM 857 N N . LYS A 1 108 ? -4.185 -12.240 70.476 1.00 34.03 108 LYS A N 1
ATOM 858 C CA . LYS A 1 108 ? -5.105 -13.308 70.957 1.00 34.03 108 LYS A CA 1
ATOM 859 C C . LYS A 1 108 ? -5.929 -13.975 69.813 1.00 34.03 108 LYS A C 1
ATOM 861 O O . LYS A 1 108 ? -6.150 -13.389 68.763 1.00 34.03 108 LYS A O 1
ATOM 866 N N . ARG A 1 109 ? -6.430 -15.192 70.095 1.00 40.41 109 ARG A N 1
ATOM 867 C CA . ARG A 1 109 ? -7.372 -16.077 69.349 1.00 40.41 109 ARG A CA 1
ATOM 868 C C . ARG A 1 109 ? -8.858 -15.643 69.425 1.00 40.41 109 ARG A C 1
ATOM 870 O O . ARG A 1 109 ? -9.230 -15.098 70.461 1.00 40.41 109 ARG A O 1
ATOM 877 N N . LYS A 1 110 ? -9.697 -16.122 68.470 1.00 35.75 110 LYS A N 1
ATOM 878 C CA . LYS A 1 110 ? -10.905 -17.020 68.612 1.00 35.75 110 LYS A CA 1
ATOM 879 C C . LYS A 1 110 ? -11.975 -16.705 67.531 1.00 35.75 110 LYS A C 1
ATOM 881 O O . LYS A 1 110 ? -12.271 -15.545 67.326 1.00 35.75 110 LYS A O 1
ATOM 886 N N . GLY A 1 111 ? -12.613 -17.640 66.818 1.00 30.38 111 GLY A N 1
ATOM 887 C CA . GLY A 1 111 ? -12.573 -19.101 66.822 1.00 30.38 111 GLY A CA 1
ATOM 888 C C . GLY A 1 111 ? -13.556 -19.708 65.800 1.00 30.38 111 GLY A C 1
ATOM 889 O O . GLY A 1 111 ? -14.428 -19.021 65.276 1.00 30.38 111 GLY A O 1
ATOM 890 N N . ARG A 1 112 ? -13.427 -21.018 65.563 1.00 39.59 112 ARG A N 1
ATOM 891 C CA . ARG A 1 112 ? -14.475 -21.895 65.011 1.00 39.59 112 ARG A CA 1
ATOM 892 C C . ARG A 1 112 ? -14.489 -23.187 65.852 1.00 39.59 112 ARG A C 1
ATOM 894 O O . ARG A 1 112 ? -13.391 -23.678 66.126 1.00 39.59 112 ARG A O 1
ATOM 901 N 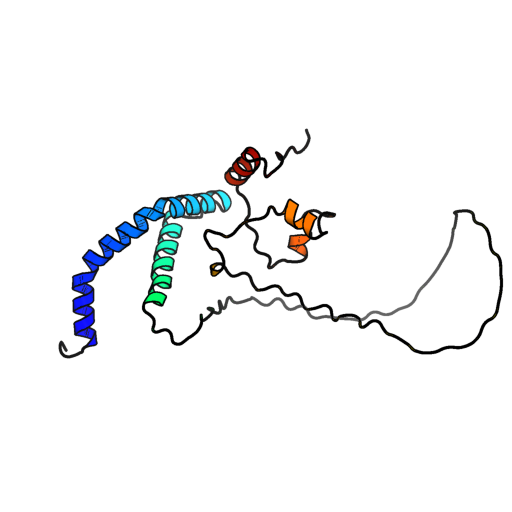N . PRO A 1 113 ? -15.641 -23.709 66.323 1.00 43.16 113 PRO A N 1
ATOM 902 C CA . PRO A 1 113 ? -15.684 -24.928 67.138 1.00 43.16 113 PRO A CA 1
ATOM 903 C C . PRO A 1 113 ? -15.743 -26.237 66.309 1.00 43.16 113 PRO A C 1
ATOM 905 O O . PRO A 1 113 ? -15.978 -26.157 65.101 1.00 43.16 113 PRO A O 1
ATOM 908 N N . PRO A 1 114 ? -15.516 -27.412 66.949 1.00 48.81 114 PRO A N 1
ATOM 909 C CA . PRO A 1 114 ? -14.914 -28.616 66.344 1.00 48.81 114 PRO A CA 1
ATOM 910 C C . PRO A 1 114 ? -15.705 -29.944 66.535 1.00 48.81 114 PRO A C 1
ATOM 912 O O . PRO A 1 114 ? -16.716 -29.974 67.230 1.00 48.81 114 PRO A O 1
ATOM 915 N N . GLY A 1 115 ? -15.154 -31.055 66.011 1.00 31.42 115 GLY A N 1
ATOM 916 C CA . GLY A 1 115 ? -15.433 -32.460 66.404 1.00 31.42 115 GLY A CA 1
ATOM 917 C C . GLY A 1 115 ? -15.730 -33.371 65.196 1.00 31.42 115 GLY A C 1
ATOM 918 O O . GLY A 1 115 ? -16.427 -32.927 64.299 1.00 31.42 115 GLY A O 1
ATOM 919 N N . GLN A 1 116 ? -15.264 -34.621 65.054 1.00 35.16 116 GLN A N 1
ATOM 920 C CA . GLN A 1 116 ? -14.770 -35.623 66.011 1.00 35.16 116 GLN A CA 1
ATOM 921 C C . GLN A 1 116 ? -13.794 -36.627 65.333 1.00 35.16 116 GLN A C 1
ATOM 923 O O . GLN A 1 116 ? -13.773 -36.768 64.114 1.00 35.16 116 GLN A O 1
ATOM 928 N N . SER A 1 117 ? -12.986 -37.294 66.162 1.00 32.56 117 SER A N 1
ATOM 929 C CA . SER A 1 117 ? -11.877 -38.229 65.884 1.00 32.56 117 SER A CA 1
ATOM 930 C C . SER A 1 117 ? -12.282 -39.687 66.132 1.00 32.56 117 SER A C 1
ATOM 932 O O . SER A 1 117 ? -12.908 -39.893 67.161 1.00 32.56 117 SER A O 1
ATOM 934 N N . LEU A 1 118 ? -11.808 -40.662 65.334 1.00 36.06 118 LEU A N 1
ATOM 935 C CA . LEU A 1 118 ? -11.550 -42.083 65.701 1.00 36.06 118 LEU A CA 1
ATOM 936 C C . LEU A 1 118 ? -10.556 -42.698 64.670 1.00 36.06 118 LEU A C 1
ATOM 938 O O . LEU A 1 118 ? -10.836 -42.674 63.478 1.00 36.06 118 LEU A O 1
ATOM 942 N N . SER A 1 119 ? -9.278 -42.939 65.012 1.00 32.34 119 SER A N 1
ATOM 943 C CA . SER A 1 119 ? -8.639 -44.213 65.447 1.00 32.34 119 SER A CA 1
ATOM 944 C C . SER A 1 119 ? -8.691 -45.400 64.456 1.00 32.34 119 SER A C 1
ATOM 946 O O . SER A 1 119 ? -9.756 -45.985 64.291 1.00 32.34 119 SER A O 1
ATOM 948 N N . ASN A 1 120 ? -7.563 -45.831 63.863 1.00 29.05 120 ASN A N 1
ATOM 949 C CA . ASN A 1 120 ? -6.710 -46.958 64.316 1.00 29.05 120 ASN A CA 1
ATOM 950 C C . ASN A 1 120 ? -5.719 -47.482 63.243 1.00 29.05 120 ASN A C 1
ATOM 952 O O . ASN A 1 120 ? -5.842 -47.211 62.054 1.00 29.05 120 ASN A O 1
ATOM 956 N N . ASP A 1 121 ? -4.717 -48.198 63.758 1.00 32.47 121 ASP A N 1
ATOM 957 C CA . ASP A 1 121 ? -3.407 -48.616 63.234 1.00 32.47 121 ASP A CA 1
ATOM 958 C C . ASP A 1 121 ? -3.393 -49.823 62.258 1.00 32.47 121 ASP A C 1
ATOM 960 O O . ASP A 1 121 ? -4.250 -50.703 62.332 1.00 32.47 121 ASP A O 1
ATOM 964 N N . ARG A 1 122 ? -2.276 -49.909 61.505 1.00 34.44 122 ARG A N 1
ATOM 965 C CA . ARG A 1 122 ? -1.527 -51.116 61.059 1.00 34.44 122 ARG A CA 1
ATOM 966 C C . ARG A 1 122 ? -1.757 -51.703 59.645 1.00 34.44 122 ARG A C 1
ATOM 968 O O . ARG A 1 122 ? -2.819 -52.225 59.337 1.00 34.44 122 ARG A O 1
ATOM 975 N N . GLY A 1 123 ? -0.680 -51.759 58.835 1.00 29.27 123 GLY A N 1
ATOM 976 C CA . GLY A 1 123 ? -0.621 -52.604 57.622 1.00 29.27 123 GLY A CA 1
ATOM 977 C C . GLY A 1 123 ? 0.475 -52.301 56.578 1.00 29.27 123 GLY A C 1
ATOM 978 O O . GLY A 1 123 ? 0.174 -51.801 55.508 1.00 29.27 123 GLY A O 1
ATOM 979 N N . VAL A 1 124 ? 1.728 -52.602 56.931 1.00 33.00 124 VAL A N 1
ATOM 980 C CA . VAL A 1 124 ? 2.955 -52.924 56.153 1.00 33.00 124 VAL A CA 1
ATOM 981 C C . VAL A 1 124 ? 2.943 -52.985 54.599 1.00 33.00 124 VAL A C 1
ATOM 983 O O . VAL A 1 124 ? 2.089 -53.599 53.973 1.00 33.00 124 VAL A O 1
ATOM 986 N N . SER A 1 125 ? 4.092 -52.539 54.062 1.00 31.92 125 SER A N 1
ATOM 987 C CA . SER A 1 125 ? 4.804 -52.921 52.820 1.00 31.92 125 SER A CA 1
ATOM 988 C C . SER A 1 125 ? 4.650 -52.039 51.584 1.00 31.92 125 SER A C 1
ATOM 990 O O . SER A 1 125 ? 3.565 -51.748 51.099 1.00 31.92 125 SER A O 1
ATOM 992 N N . GLY A 1 126 ? 5.810 -51.607 51.085 1.00 30.22 126 GLY A N 1
ATOM 993 C CA . GLY A 1 126 ? 5.948 -50.631 50.020 1.00 30.22 126 GLY A CA 1
ATOM 994 C C . GLY A 1 126 ? 6.200 -51.236 48.649 1.00 30.22 126 GLY A C 1
ATOM 995 O O . GLY A 1 126 ? 6.529 -52.406 48.523 1.00 30.22 126 GLY A O 1
ATOM 996 N N . MET A 1 127 ? 6.112 -50.384 47.631 1.00 32.41 127 MET A N 1
ATOM 997 C CA . MET A 1 127 ? 7.064 -50.305 46.524 1.00 32.41 127 MET A CA 1
ATOM 998 C C . MET A 1 127 ? 6.672 -49.171 45.574 1.00 32.41 127 MET A C 1
ATOM 1000 O O . MET A 1 127 ? 5.501 -48.908 45.328 1.00 32.41 127 MET A O 1
ATOM 1004 N N . ALA A 1 128 ? 7.720 -48.573 45.014 1.00 33.28 128 ALA A N 1
ATOM 1005 C CA . ALA A 1 128 ? 7.764 -47.850 43.751 1.00 33.28 128 ALA A CA 1
ATOM 1006 C C . ALA A 1 128 ? 7.087 -46.470 43.677 1.00 33.28 128 ALA A C 1
ATOM 1008 O O . ALA A 1 128 ? 5.912 -46.287 43.366 1.00 33.28 128 ALA A O 1
ATOM 1009 N N . ALA A 1 129 ? 7.955 -45.471 43.833 1.00 45.12 129 ALA A N 1
ATOM 1010 C CA . ALA A 1 129 ? 7.822 -44.150 43.259 1.00 45.12 129 ALA A CA 1
ATOM 1011 C C . ALA A 1 129 ? 7.452 -44.218 41.769 1.00 45.12 129 ALA A C 1
ATOM 1013 O O . ALA A 1 129 ? 8.256 -44.606 40.926 1.00 45.12 129 ALA A O 1
ATOM 1014 N N . TRP A 1 130 ? 6.267 -43.728 41.439 1.00 36.50 130 TRP A N 1
ATOM 1015 C CA . TRP A 1 130 ? 5.943 -43.266 40.101 1.00 36.50 130 TRP A CA 1
ATOM 1016 C C . TRP A 1 130 ? 5.732 -41.763 40.217 1.00 36.50 130 TRP A C 1
ATOM 1018 O O . TRP A 1 130 ? 4.637 -41.251 40.435 1.00 36.50 130 TRP A O 1
ATOM 1028 N N . LYS A 1 131 ? 6.855 -41.038 40.137 1.00 37.47 131 LYS A N 1
ATOM 1029 C CA . LYS A 1 131 ? 6.826 -39.618 39.807 1.00 37.47 131 LYS A CA 1
ATOM 1030 C C . LYS A 1 131 ? 6.040 -39.508 38.506 1.00 37.47 131 LYS A C 1
ATOM 1032 O O . LYS A 1 131 ? 6.553 -39.890 37.454 1.00 37.47 131 LYS A O 1
ATOM 1037 N N . LEU A 1 132 ? 4.812 -38.989 38.573 1.00 42.66 132 LEU A N 1
ATOM 1038 C CA . LEU A 1 132 ? 4.193 -38.394 37.399 1.00 42.66 132 LEU A CA 1
ATOM 1039 C C . LEU A 1 132 ? 5.235 -37.420 36.863 1.00 42.66 132 LEU A C 1
ATOM 1041 O O . LEU A 1 132 ? 5.640 -36.495 37.573 1.00 42.66 132 LEU A O 1
ATOM 1045 N N . LYS A 1 133 ? 5.728 -37.691 35.653 1.00 39.84 133 LYS A N 1
ATOM 1046 C CA . LYS A 1 133 ? 6.544 -36.741 34.915 1.00 39.84 133 LYS A CA 1
ATOM 1047 C C . LYS A 1 133 ? 5.765 -35.433 34.943 1.00 39.84 133 LYS A C 1
ATOM 1049 O O . LYS A 1 133 ? 4.722 -35.323 34.305 1.00 39.84 133 LYS A O 1
ATOM 1054 N N . VAL A 1 134 ? 6.261 -34.475 35.725 1.00 43.59 134 VAL A N 1
ATOM 1055 C CA . VAL A 1 134 ? 6.014 -33.061 35.491 1.00 43.59 134 VAL A CA 1
ATOM 1056 C C . VAL A 1 134 ? 6.390 -32.887 34.034 1.00 43.59 134 VAL A C 1
ATOM 1058 O O . VAL A 1 134 ? 7.565 -32.941 33.677 1.00 43.59 134 VAL A O 1
ATOM 1061 N N . SER A 1 135 ? 5.370 -32.831 33.180 1.00 43.75 135 SER A N 1
ATOM 1062 C CA . SER A 1 135 ? 5.524 -32.341 31.827 1.00 43.75 135 SER A CA 1
ATOM 1063 C C . SER A 1 135 ? 6.267 -31.029 31.983 1.00 43.75 135 SER A C 1
ATOM 1065 O O . SER A 1 135 ? 5.777 -30.149 32.705 1.00 43.75 135 SER A O 1
ATOM 1067 N N . GLU A 1 136 ? 7.450 -30.919 31.380 1.00 35.66 136 GLU A N 1
ATOM 1068 C CA . GLU A 1 136 ? 8.098 -29.625 31.238 1.00 35.66 136 GLU A CA 1
ATOM 1069 C C . GLU A 1 136 ? 7.016 -28.620 30.833 1.00 35.66 136 GLU A C 1
ATOM 1071 O O . GLU A 1 136 ? 6.167 -28.959 29.993 1.00 35.66 136 GLU A O 1
ATOM 1076 N N . PRO A 1 137 ? 6.960 -27.425 31.445 1.00 47.44 137 PRO A N 1
ATOM 1077 C CA . PRO A 1 137 ? 6.118 -26.377 30.915 1.00 47.44 137 PRO A CA 1
ATOM 1078 C C . PRO A 1 137 ? 6.622 -26.150 29.497 1.00 47.44 137 PRO A C 1
ATOM 1080 O O . PRO A 1 137 ? 7.655 -25.512 29.304 1.00 47.44 137 PRO A O 1
ATOM 1083 N N . VAL A 1 138 ? 5.930 -26.749 28.519 1.00 52.28 138 VAL A N 1
ATOM 1084 C CA . VAL A 1 138 ? 6.168 -26.529 27.099 1.00 52.28 138 VAL A CA 1
ATOM 1085 C C . VAL A 1 138 ? 6.300 -25.027 26.995 1.00 52.28 138 VAL A C 1
ATOM 1087 O O . VAL A 1 138 ? 5.366 -24.314 27.377 1.00 52.28 138 VAL A O 1
ATOM 1090 N N . ARG A 1 139 ? 7.478 -24.544 26.596 1.00 59.38 139 ARG A N 1
ATOM 1091 C CA . ARG A 1 139 ? 7.671 -23.132 26.297 1.00 59.38 139 ARG A CA 1
ATOM 1092 C C . ARG A 1 139 ? 6.749 -22.843 25.123 1.00 59.38 139 ARG A C 1
ATOM 1094 O O . ARG A 1 139 ? 7.098 -23.034 23.967 1.00 59.38 139 ARG A O 1
ATOM 1101 N N . ARG A 1 140 ? 5.501 -22.504 25.451 1.00 59.69 140 ARG A N 1
ATOM 1102 C CA . ARG A 1 140 ? 4.424 -22.166 24.526 1.00 59.69 140 ARG A CA 1
ATOM 1103 C C . ARG A 1 140 ? 4.610 -20.719 24.108 1.00 59.69 140 ARG A C 1
ATOM 1105 O O . ARG A 1 140 ? 3.689 -19.912 24.220 1.00 59.69 140 ARG A O 1
ATOM 1112 N N . ASP A 1 141 ? 5.809 -20.394 23.648 1.00 59.66 141 ASP A N 1
ATOM 1113 C CA . ASP A 1 141 ? 5.983 -19.207 22.841 1.00 59.66 141 ASP A CA 1
ATOM 1114 C C . ASP A 1 141 ? 5.299 -19.538 21.520 1.00 59.66 141 ASP A C 1
ATOM 1116 O O . ASP A 1 141 ? 5.825 -20.251 20.667 1.00 59.66 141 ASP A O 1
ATOM 1120 N N . GLY A 1 142 ? 4.027 -19.138 21.432 1.00 65.00 142 GLY A N 1
ATOM 1121 C CA . GLY A 1 142 ? 3.240 -19.286 20.219 1.00 65.00 142 GLY A CA 1
ATOM 1122 C C . GLY A 1 142 ? 3.971 -18.639 19.041 1.00 65.00 142 GLY A C 1
ATOM 1123 O O . GLY A 1 142 ? 4.815 -17.759 19.247 1.00 65.00 142 GLY A O 1
ATOM 1124 N N . PRO A 1 143 ? 3.669 -19.059 17.803 1.00 71.12 143 PRO A N 1
ATOM 1125 C CA . PRO A 1 143 ? 4.295 -18.478 16.626 1.00 71.12 143 PRO A CA 1
ATOM 1126 C C . PRO A 1 143 ? 4.202 -16.951 16.686 1.00 71.12 143 PRO A C 1
ATOM 1128 O O . PRO A 1 143 ? 3.135 -16.395 16.972 1.00 71.12 143 PRO A O 1
ATOM 1131 N N . LYS A 1 144 ? 5.343 -16.284 16.459 1.00 78.19 144 LYS A N 1
ATOM 1132 C CA . LYS A 1 144 ? 5.417 -14.820 16.412 1.00 78.19 144 LYS A CA 1
ATOM 1133 C C . LYS A 1 144 ? 4.361 -14.314 15.425 1.00 78.19 144 LYS A C 1
ATOM 1135 O O . LYS A 1 144 ? 4.132 -14.942 14.392 1.00 78.19 144 LYS A O 1
ATOM 1140 N N . TRP A 1 145 ? 3.688 -13.218 15.772 1.00 82.44 145 TRP A N 1
ATOM 1141 C CA . TRP A 1 145 ? 2.742 -12.567 14.867 1.00 82.44 145 TRP A CA 1
ATOM 1142 C C . TRP A 1 145 ? 3.411 -12.289 13.510 1.00 82.44 145 TRP A C 1
ATOM 1144 O O . TRP A 1 145 ? 4.539 -11.802 13.476 1.00 82.44 145 TRP A O 1
ATOM 1154 N N . ASP A 1 146 ? 2.707 -12.606 12.424 1.00 81.81 146 ASP A N 1
ATOM 1155 C CA . ASP A 1 146 ? 3.131 -12.364 11.044 1.00 81.81 146 ASP A CA 1
ATOM 1156 C C . ASP A 1 146 ? 1.922 -11.811 10.271 1.00 81.81 146 ASP A C 1
ATOM 1158 O O . ASP A 1 146 ? 0.905 -12.507 10.205 1.00 81.81 146 ASP A O 1
ATOM 1162 N N . PRO A 1 147 ? 1.976 -10.580 9.729 1.00 82.88 147 PRO A N 1
ATOM 1163 C CA . PRO A 1 147 ? 0.864 -9.999 8.975 1.00 82.88 147 PRO A CA 1
ATOM 1164 C C . PRO A 1 147 ? 0.561 -10.761 7.678 1.00 82.88 147 PRO A C 1
ATOM 1166 O O . PRO A 1 147 ? -0.592 -10.798 7.257 1.00 82.88 147 PRO A O 1
ATOM 1169 N N . SER A 1 148 ? 1.556 -11.438 7.096 1.00 86.44 148 SER A N 1
ATOM 1170 C CA . SER A 1 148 ? 1.435 -12.180 5.831 1.00 86.44 148 SER A CA 1
ATOM 1171 C C . SER A 1 148 ? 0.500 -13.389 5.934 1.00 86.44 148 SER A C 1
ATOM 1173 O O . SER A 1 148 ? 0.107 -13.965 4.925 1.00 86.44 148 SER A O 1
ATOM 1175 N N . ARG A 1 149 ? 0.134 -13.789 7.160 1.00 85.62 149 ARG A N 1
ATOM 1176 C CA . ARG A 1 149 ? -0.790 -14.900 7.416 1.00 85.62 149 ARG A CA 1
ATOM 1177 C C . ARG A 1 149 ? -2.262 -14.535 7.212 1.00 85.62 149 ARG A C 1
ATOM 1179 O O . ARG A 1 149 ? -3.099 -15.431 7.245 1.00 85.62 149 ARG A O 1
ATOM 1186 N N . LEU A 1 150 ? -2.591 -13.243 7.117 1.00 89.25 150 LEU A N 1
ATOM 1187 C CA . LEU A 1 150 ? -3.964 -12.797 6.913 1.00 89.25 150 LEU A CA 1
ATOM 1188 C C . LEU A 1 150 ? -4.351 -12.999 5.447 1.00 89.25 150 LEU A C 1
ATOM 1190 O O . LEU A 1 150 ? -3.817 -12.354 4.551 1.00 89.25 150 LEU A O 1
ATOM 1194 N N . THR A 1 151 ? -5.305 -13.891 5.230 1.00 91.31 151 THR A N 1
ATOM 1195 C CA . THR A 1 151 ? -5.952 -14.139 3.938 1.00 91.31 151 THR A CA 1
ATOM 1196 C C . THR A 1 151 ? -7.402 -13.657 3.970 1.00 91.31 151 THR A C 1
ATOM 1198 O O . THR A 1 151 ? -7.967 -13.434 5.042 1.00 91.31 151 THR A O 1
ATOM 1201 N N . GLU A 1 152 ? -8.051 -13.573 2.810 1.00 89.56 152 GLU A N 1
ATOM 1202 C CA . GLU A 1 152 ? -9.481 -13.226 2.695 1.00 89.56 152 GLU A CA 1
ATOM 1203 C C . GLU A 1 152 ? -10.404 -14.199 3.450 1.00 89.56 152 GLU A C 1
ATOM 1205 O O . GLU A 1 152 ? -11.499 -13.838 3.870 1.00 89.56 152 GLU A O 1
ATOM 1210 N N . THR A 1 153 ? -9.946 -15.431 3.678 1.00 92.25 153 THR A N 1
ATOM 1211 C CA . THR A 1 153 ? -10.673 -16.467 4.425 1.00 92.25 153 THR A CA 1
ATOM 1212 C C . THR A 1 153 ? -10.391 -16.438 5.928 1.00 92.25 153 THR A C 1
ATOM 1214 O O . THR A 1 153 ? -10.854 -17.311 6.663 1.00 92.25 153 THR A O 1
ATOM 1217 N N . THR A 1 154 ? -9.584 -15.489 6.409 1.00 91.81 154 THR A N 1
ATOM 1218 C CA . THR A 1 154 ? -9.221 -15.414 7.825 1.00 91.81 154 THR A CA 1
ATOM 1219 C C . THR A 1 154 ? -10.393 -14.905 8.661 1.00 91.81 154 THR A C 1
ATOM 1221 O O . THR A 1 154 ? -10.935 -13.831 8.422 1.00 91.81 154 THR A O 1
ATOM 1224 N N . THR A 1 155 ? -10.755 -15.659 9.699 1.00 90.19 155 THR A N 1
ATOM 1225 C CA . THR A 1 155 ? -11.831 -15.295 10.629 1.00 90.19 155 THR A CA 1
ATOM 1226 C C . THR A 1 155 ? -11.291 -14.648 11.901 1.00 90.19 155 THR A C 1
ATOM 1228 O O . THR A 1 155 ? -10.284 -15.096 12.454 1.00 90.19 155 THR A O 1
ATOM 1231 N N . PHE A 1 156 ? -12.012 -13.661 12.431 1.00 89.94 156 PHE A N 1
ATOM 1232 C CA . PHE A 1 156 ? -11.668 -12.979 13.679 1.00 89.94 156 PHE A CA 1
ATOM 1233 C C . PHE A 1 156 ? -12.591 -13.405 14.825 1.00 89.94 156 PHE A C 1
ATOM 1235 O O . PHE A 1 156 ? -13.768 -13.699 14.628 1.00 89.94 156 PHE A O 1
ATOM 1242 N N . VAL A 1 157 ? -12.058 -13.419 16.049 1.00 91.38 157 VAL A N 1
ATOM 1243 C CA . VAL A 1 157 ? -12.813 -13.770 17.260 1.00 91.38 157 VAL A CA 1
ATOM 1244 C C . VAL A 1 157 ? -12.806 -12.592 18.223 1.00 91.38 157 VAL A C 1
ATOM 1246 O O . VAL A 1 157 ? -11.759 -12.017 18.516 1.00 91.38 157 VAL A O 1
ATOM 1249 N N . LEU A 1 158 ? -13.976 -12.267 18.778 1.00 91.00 158 LEU A N 1
ATOM 1250 C CA . LEU A 1 158 ? -14.085 -11.244 19.812 1.00 91.00 158 LEU A CA 1
ATOM 1251 C C . LEU A 1 158 ? -13.238 -11.602 21.033 1.00 91.00 158 LEU A C 1
ATOM 1253 O O . LEU A 1 158 ? -13.333 -12.702 21.583 1.00 91.00 158 LEU A O 1
ATOM 1257 N N . GLY A 1 159 ? -12.493 -10.619 21.535 1.00 89.31 159 GLY A N 1
ATOM 1258 C CA . GLY A 1 159 ? -11.643 -10.786 22.710 1.00 89.31 159 GLY A CA 1
ATOM 1259 C C . GLY A 1 159 ? -12.382 -11.350 23.926 1.00 89.31 159 GLY A C 1
ATOM 1260 O O . GLY A 1 159 ? -11.850 -12.203 24.634 1.00 89.31 159 GLY A O 1
ATOM 1261 N N . SER A 1 160 ? -13.632 -10.939 24.155 1.00 86.12 160 SER A N 1
ATOM 1262 C CA . SER A 1 160 ? -14.476 -11.461 25.240 1.00 86.12 160 SER A CA 1
ATOM 1263 C C . SER A 1 160 ? -14.776 -12.959 25.088 1.00 86.12 160 SER A C 1
ATOM 1265 O O . SER A 1 160 ? -14.684 -13.708 26.063 1.00 86.12 160 SER A O 1
ATOM 1267 N N . ARG A 1 161 ? -15.074 -13.414 23.863 1.00 89.12 161 ARG A N 1
ATOM 1268 C CA . ARG A 1 161 ? -15.315 -14.827 23.530 1.00 89.12 161 ARG A CA 1
ATOM 1269 C C . ARG A 1 161 ? -14.038 -15.647 23.681 1.00 89.12 161 ARG A C 1
ATOM 1271 O O . ARG A 1 161 ? -14.077 -16.691 24.325 1.00 89.12 161 ARG A O 1
ATOM 1278 N N . ALA A 1 162 ? -12.911 -15.137 23.184 1.00 91.38 162 ALA A N 1
ATOM 1279 C CA . ALA A 1 162 ? -11.609 -15.786 23.314 1.00 91.38 162 ALA A CA 1
ATOM 1280 C C . ALA A 1 162 ? -11.183 -15.939 24.787 1.00 91.38 162 ALA A C 1
ATOM 1282 O O . ALA A 1 162 ? -10.788 -17.024 25.206 1.00 91.38 162 ALA A O 1
ATOM 1283 N N . ASN A 1 163 ? -11.339 -14.890 25.609 1.00 89.94 163 ASN A N 1
ATOM 1284 C CA . ASN A 1 163 ? -11.046 -14.965 27.046 1.00 89.94 163 ASN A CA 1
ATOM 1285 C C . ASN A 1 163 ? -11.892 -16.046 27.736 1.00 89.94 163 ASN A C 1
ATOM 1287 O O . ASN A 1 163 ? -11.363 -16.807 28.544 1.00 89.94 163 ASN A O 1
ATOM 1291 N N . LYS A 1 164 ? 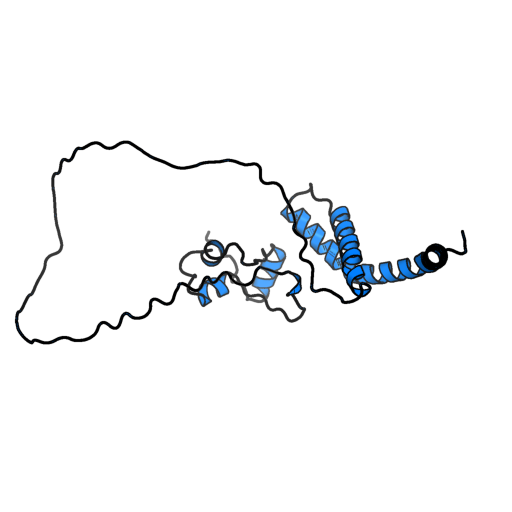-13.190 -16.142 27.416 1.00 88.44 164 LYS A N 1
ATOM 1292 C CA . LYS A 1 164 ? -14.075 -17.166 27.990 1.00 88.44 164 LYS A CA 1
ATOM 1293 C C . LYS A 1 164 ? -13.690 -18.578 27.537 1.00 88.44 164 LYS A C 1
ATOM 1295 O O . LYS A 1 164 ? -13.566 -19.456 28.384 1.00 88.44 164 LYS A O 1
ATOM 1300 N N . ALA A 1 165 ? -13.477 -18.783 26.237 1.00 89.50 165 ALA A N 1
ATOM 1301 C CA . ALA A 1 165 ? -13.150 -20.090 25.662 1.00 89.50 165 ALA A CA 1
ATOM 1302 C C . ALA A 1 165 ? -11.823 -20.658 26.192 1.00 89.50 165 ALA A C 1
ATOM 1304 O O . ALA A 1 165 ? -11.700 -21.860 26.386 1.00 89.50 165 ALA A O 1
ATOM 1305 N N . LEU A 1 166 ? -10.852 -19.790 26.485 1.00 89.25 166 LEU A N 1
ATOM 1306 C CA . LEU A 1 166 ? -9.534 -20.181 26.985 1.00 89.25 166 LEU A CA 1
ATOM 1307 C C . LEU A 1 166 ? -9.445 -20.239 28.524 1.00 89.25 166 LEU A C 1
ATOM 1309 O O . LEU A 1 166 ? -8.346 -20.271 29.074 1.00 89.25 166 LEU A O 1
ATOM 1313 N N . GLY A 1 167 ? -10.575 -20.186 29.243 1.00 88.50 167 GLY A N 1
ATOM 1314 C CA . GLY A 1 167 ? -10.595 -20.229 30.714 1.00 88.50 167 GLY A CA 1
ATOM 1315 C C . GLY A 1 167 ? -10.013 -18.981 31.396 1.00 88.50 167 GLY A C 1
ATOM 1316 O O . GLY A 1 167 ? -9.740 -18.984 32.593 1.00 88.50 167 GLY A O 1
ATOM 1317 N N . MET A 1 168 ? -9.833 -17.887 30.652 1.00 86.00 168 MET A N 1
ATOM 1318 C CA . MET A 1 168 ? -9.273 -16.616 31.126 1.00 86.00 168 MET A CA 1
ATOM 1319 C C . MET A 1 168 ? -10.342 -15.556 31.440 1.00 86.00 168 MET A C 1
ATOM 1321 O O . MET A 1 168 ? -10.013 -14.404 31.705 1.00 86.00 168 MET A O 1
ATOM 1325 N N . GLY A 1 169 ? -11.624 -15.933 31.455 1.00 79.94 169 GLY A N 1
ATOM 1326 C CA . GLY A 1 169 ? -12.758 -15.016 31.622 1.00 79.94 169 GLY A CA 1
ATOM 1327 C C . GLY A 1 169 ? -12.976 -14.443 33.030 1.00 79.94 169 GLY A C 1
ATOM 1328 O O . GLY A 1 169 ? -13.795 -13.543 33.176 1.00 79.94 169 GLY A O 1
ATOM 1329 N N . GLY A 1 170 ? -12.270 -14.929 34.058 1.00 77.62 170 GLY A N 1
ATOM 1330 C CA . GLY A 1 170 ? -12.470 -14.494 35.451 1.00 77.62 170 GLY A CA 1
ATOM 1331 C C . GLY A 1 170 ? -11.959 -13.083 35.773 1.00 77.62 170 GLY A C 1
ATOM 1332 O O . GLY A 1 170 ? -12.363 -12.491 36.768 1.00 77.62 170 GLY A O 1
ATOM 1333 N N . THR A 1 171 ? -11.081 -12.520 34.939 1.00 76.25 171 THR A N 1
ATOM 1334 C CA . THR A 1 171 ? -10.561 -11.155 35.106 1.00 76.25 171 THR A CA 1
ATOM 1335 C C . THR A 1 171 ? -10.422 -10.512 33.735 1.00 76.25 171 THR A C 1
ATOM 1337 O O . THR A 1 171 ? -9.823 -11.095 32.827 1.00 76.25 171 THR A O 1
ATOM 1340 N N . ARG A 1 172 ? -10.981 -9.308 33.563 1.00 78.56 172 ARG A N 1
ATOM 1341 C CA . ARG A 1 172 ? -10.959 -8.592 32.282 1.00 78.56 172 ARG A CA 1
ATOM 1342 C C . ARG A 1 172 ? -9.516 -8.416 31.797 1.00 78.56 172 ARG A C 1
ATOM 1344 O O . ARG A 1 172 ? -8.668 -7.924 32.528 1.00 78.56 172 ARG A O 1
ATOM 1351 N N . GLY A 1 173 ? -9.251 -8.810 30.551 1.00 80.06 173 GLY A N 1
ATOM 1352 C CA . GLY A 1 173 ? -7.961 -8.585 29.890 1.00 80.06 173 GLY A CA 1
ATOM 1353 C C . GLY A 1 173 ? -6.857 -9.598 30.209 1.00 80.06 173 GLY A C 1
ATOM 1354 O O . GLY A 1 173 ? -5.744 -9.436 29.713 1.00 80.06 173 GLY A O 1
ATOM 1355 N N . ARG A 1 174 ? -7.140 -10.667 30.969 1.00 88.44 174 ARG A N 1
ATOM 1356 C CA . ARG A 1 174 ? -6.128 -11.660 31.373 1.00 88.44 174 ARG A CA 1
ATOM 1357 C C . ARG A 1 174 ? -5.421 -12.339 30.193 1.00 88.44 174 ARG A C 1
ATOM 1359 O O . ARG A 1 174 ? -4.216 -12.563 30.286 1.00 88.44 174 ARG A O 1
ATOM 1366 N N . LEU A 1 175 ? -6.126 -12.592 29.083 1.00 89.88 175 LEU A N 1
ATOM 1367 C CA . LEU A 1 175 ? -5.538 -13.097 27.832 1.00 89.88 175 LEU A CA 1
ATOM 1368 C C . LEU A 1 175 ? -4.381 -12.221 27.339 1.00 89.88 175 LEU A C 1
ATOM 1370 O O . LEU A 1 175 ? -3.326 -12.736 26.988 1.00 89.88 175 LEU A O 1
ATOM 1374 N N . TYR A 1 176 ? -4.559 -10.902 27.359 1.00 89.12 176 TYR A N 1
ATOM 1375 C CA . TYR A 1 176 ? -3.578 -9.962 26.816 1.00 89.12 176 TYR A CA 1
ATOM 1376 C C . TYR A 1 176 ? -2.383 -9.752 27.747 1.00 89.12 176 TYR A C 1
ATOM 1378 O O . TYR A 1 176 ? -1.285 -9.488 27.276 1.00 89.12 176 TYR A O 1
ATOM 1386 N N . ILE A 1 177 ? -2.585 -9.903 29.059 1.00 87.25 177 ILE A N 1
ATOM 1387 C CA . ILE A 1 177 ? -1.501 -9.844 30.051 1.00 87.25 177 ILE A CA 1
ATOM 1388 C C . ILE A 1 177 ? -0.621 -11.095 29.945 1.00 87.25 177 ILE A C 1
ATOM 1390 O O . ILE A 1 177 ? 0.601 -11.005 29.966 1.00 87.25 177 ILE A O 1
ATOM 1394 N N . LYS A 1 178 ? -1.246 -12.273 29.819 1.00 88.44 178 LYS A N 1
ATOM 1395 C CA . LYS A 1 178 ? -0.542 -13.556 29.665 1.00 88.44 178 LYS A CA 1
ATOM 1396 C C . LYS A 1 178 ? 0.181 -13.671 28.322 1.00 88.44 178 LYS A C 1
ATOM 1398 O O . LYS A 1 178 ? 1.216 -14.325 28.257 1.00 88.44 178 LYS A O 1
ATOM 1403 N N . HIS A 1 179 ? -0.369 -13.065 27.272 1.00 87.69 179 HIS A N 1
ATOM 1404 C CA . HIS A 1 179 ? 0.141 -13.165 25.908 1.00 87.69 179 HIS A CA 1
ATOM 1405 C C . HIS A 1 179 ? 0.305 -11.766 25.289 1.00 87.69 179 HIS A C 1
ATOM 1407 O O . HIS A 1 179 ? -0.507 -11.371 24.451 1.00 87.69 179 HIS A O 1
ATOM 1413 N N . PRO A 1 180 ? 1.352 -11.007 25.668 1.00 85.62 180 PRO A N 1
ATOM 1414 C CA . PRO A 1 180 ? 1.568 -9.644 25.169 1.00 85.62 180 PRO A CA 1
ATOM 1415 C C . PRO A 1 180 ? 1.849 -9.596 23.661 1.00 85.62 180 PRO A C 1
ATOM 1417 O O . PRO A 1 180 ? 1.536 -8.608 23.005 1.00 85.62 180 PRO A O 1
ATOM 1420 N N . HIS A 1 181 ? 2.393 -10.678 23.100 1.00 84.12 181 HIS A N 1
ATOM 1421 C CA . HIS A 1 181 ? 2.675 -10.816 21.668 1.00 84.12 181 HIS A CA 1
ATOM 1422 C C . HIS A 1 181 ? 1.467 -11.289 20.846 1.00 84.12 181 HIS A C 1
ATOM 1424 O O . HIS A 1 181 ? 1.587 -11.500 19.638 1.00 84.12 181 HIS A O 1
ATOM 1430 N N . LEU A 1 182 ? 0.309 -11.496 21.481 1.00 87.19 182 LEU A N 1
ATOM 1431 C CA . LEU A 1 182 ? -0.909 -11.844 20.769 1.00 87.19 182 LEU A CA 1
ATOM 1432 C C . LEU A 1 182 ? -1.376 -10.638 19.955 1.00 87.19 182 LEU A C 1
ATOM 1434 O O . LEU A 1 182 ? -1.649 -9.570 20.505 1.00 87.19 182 LEU A O 1
ATOM 1438 N N . PHE A 1 183 ? -1.519 -10.835 18.649 1.00 87.75 183 PHE A N 1
ATOM 1439 C CA . PHE A 1 183 ? -2.133 -9.832 17.796 1.00 87.75 183 PHE A CA 1
ATOM 1440 C C . PHE A 1 183 ? -3.559 -9.533 18.246 1.00 87.75 183 PHE A C 1
ATOM 1442 O O . PHE A 1 183 ? -4.362 -10.438 18.482 1.00 87.75 183 PHE A O 1
ATOM 1449 N N . LYS A 1 184 ? -3.861 -8.242 18.339 1.00 89.12 184 LYS A N 1
ATOM 1450 C CA . LYS A 1 184 ? -5.177 -7.724 18.679 1.00 89.12 184 LYS A CA 1
ATOM 1451 C C . LYS A 1 184 ? -5.483 -6.548 17.765 1.00 89.12 184 LYS A C 1
ATOM 1453 O O . LYS A 1 184 ? -4.671 -5.637 17.633 1.00 89.12 184 LYS A O 1
ATOM 1458 N N . TYR A 1 185 ? -6.667 -6.578 17.176 1.00 90.12 185 TYR A N 1
ATOM 1459 C CA . TYR A 1 185 ? -7.243 -5.432 16.496 1.00 90.12 185 TYR A CA 1
ATOM 1460 C C . TYR A 1 185 ? -8.085 -4.638 17.500 1.00 90.12 185 TYR A C 1
ATOM 1462 O O . TYR A 1 185 ? -8.901 -5.218 18.226 1.00 90.12 185 TYR A O 1
ATOM 1470 N N . ALA A 1 186 ? -7.847 -3.332 17.595 1.00 87.88 186 ALA A N 1
ATOM 1471 C CA . ALA A 1 186 ? -8.633 -2.442 18.435 1.00 87.88 186 ALA A CA 1
ATOM 1472 C C . ALA A 1 186 ? -9.802 -1.896 17.608 1.00 87.88 186 ALA A C 1
ATOM 1474 O O . ALA A 1 186 ? -9.597 -1.026 16.775 1.00 87.88 186 ALA A O 1
ATOM 1475 N N . ALA A 1 187 ? -11.004 -2.427 17.848 1.00 88.56 187 ALA A N 1
ATOM 1476 C CA . ALA A 1 187 ? -12.217 -1.986 17.165 1.00 88.56 187 ALA A CA 1
ATOM 1477 C C . ALA A 1 187 ? -12.505 -0.499 17.445 1.00 88.56 187 ALA A C 1
ATOM 1479 O O . ALA A 1 187 ? -12.610 -0.090 18.617 1.00 88.56 187 ALA A O 1
ATOM 1480 N N . ASP A 1 188 ? -12.655 0.277 16.376 1.00 89.19 188 ASP A N 1
ATOM 1481 C CA . ASP A 1 188 ? -13.015 1.691 16.403 1.00 89.19 188 ASP A CA 1
ATOM 1482 C C . ASP A 1 188 ? -14.521 1.879 16.748 1.00 89.19 188 ASP A C 1
ATOM 1484 O O . ASP A 1 188 ? -15.240 0.898 16.996 1.00 89.19 188 ASP A O 1
ATOM 1488 N N . PRO A 1 189 ? -15.035 3.118 16.894 1.00 88.69 189 PRO A N 1
ATOM 1489 C CA . PRO A 1 189 ? -16.455 3.346 17.171 1.00 88.69 189 PRO A CA 1
ATOM 1490 C C . PRO A 1 189 ? -17.400 2.785 16.096 1.00 88.69 189 PRO A C 1
ATOM 1492 O O . PRO A 1 189 ? -18.470 2.281 16.441 1.00 88.69 189 PRO A O 1
ATOM 1495 N N . GLN A 1 190 ? -17.003 2.832 14.822 1.00 89.00 190 GLN A N 1
ATOM 1496 C CA . GLN A 1 190 ? -17.784 2.331 13.694 1.00 89.00 190 GLN A CA 1
ATOM 1497 C C . GLN A 1 190 ? -17.830 0.796 13.708 1.00 89.00 190 GLN A C 1
ATOM 1499 O O . GLN A 1 190 ? -18.907 0.212 13.590 1.00 89.00 190 GLN A O 1
ATOM 1504 N N . ASP A 1 191 ? -16.699 0.138 13.957 1.00 91.38 191 ASP A N 1
ATOM 1505 C CA . ASP A 1 191 ? -16.602 -1.311 14.124 1.00 91.38 191 ASP A CA 1
ATOM 1506 C C . ASP A 1 191 ? -17.474 -1.790 15.282 1.00 91.38 191 ASP A C 1
ATOM 1508 O O . ASP A 1 191 ? -18.196 -2.779 15.170 1.00 91.38 191 ASP A O 1
ATOM 1512 N N . LYS A 1 192 ? -17.421 -1.088 16.421 1.00 89.56 192 LYS A N 1
ATOM 1513 C CA . LYS A 1 192 ? -18.238 -1.409 17.599 1.00 89.56 192 LYS A CA 1
ATOM 1514 C C . LYS A 1 192 ? -19.725 -1.270 17.305 1.00 89.56 192 LYS A C 1
ATOM 1516 O O . LYS A 1 192 ? -20.494 -2.105 17.781 1.00 89.56 192 LYS A O 1
ATOM 1521 N N . HIS A 1 193 ? -20.116 -0.244 16.549 1.00 89.00 193 HIS A N 1
ATOM 1522 C CA . HIS A 1 193 ? -21.495 -0.056 16.110 1.00 89.00 193 HIS A CA 1
ATOM 1523 C C . HIS A 1 193 ? -21.943 -1.216 15.218 1.00 89.00 193 HIS A C 1
ATOM 1525 O O . HIS A 1 193 ? -22.920 -1.888 15.538 1.00 89.00 193 HIS A O 1
ATOM 1531 N N . TRP A 1 194 ? -21.167 -1.532 14.180 1.00 91.69 194 TRP A N 1
ATOM 1532 C CA . TRP A 1 194 ? -21.454 -2.639 13.268 1.00 91.69 194 TRP A CA 1
ATOM 1533 C C . TRP A 1 194 ? -21.525 -3.988 14.001 1.00 91.69 194 TRP A C 1
ATOM 1535 O O . TRP A 1 194 ? -22.473 -4.751 13.835 1.00 91.69 194 TRP A O 1
ATOM 1545 N N . LEU A 1 195 ? -20.577 -4.271 14.901 1.00 91.25 195 LEU A N 1
ATOM 1546 C CA . LEU A 1 195 ? -20.583 -5.487 15.723 1.00 91.25 195 LEU A CA 1
ATOM 1547 C C . LEU A 1 195 ? -21.806 -5.571 16.650 1.00 91.25 195 LEU A C 1
ATOM 1549 O O . LEU A 1 195 ? -22.237 -6.679 16.982 1.00 91.25 195 LEU A O 1
ATOM 1553 N N . ALA A 1 196 ? -22.342 -4.434 17.100 1.00 88.81 196 ALA A N 1
ATOM 1554 C CA . ALA A 1 196 ? -23.566 -4.382 17.892 1.00 88.81 196 ALA A CA 1
ATOM 1555 C C . ALA A 1 196 ? -24.818 -4.599 17.025 1.00 88.81 196 ALA A C 1
ATOM 1557 O O . ALA A 1 196 ? -25.684 -5.380 17.417 1.00 88.81 196 ALA A O 1
ATOM 1558 N N . GLU A 1 197 ? -24.892 -3.993 15.836 1.00 90.69 197 GLU A N 1
ATOM 1559 C CA . GLU A 1 197 ? -25.972 -4.221 14.861 1.00 90.69 197 GLU A CA 1
ATOM 1560 C C . GLU A 1 197 ? -26.065 -5.695 14.463 1.00 90.69 197 GLU A C 1
ATOM 1562 O O . GLU A 1 197 ? -27.140 -6.289 14.525 1.00 90.69 197 GLU A O 1
ATOM 1567 N N . GLN A 1 198 ? -24.921 -6.321 14.166 1.00 88.31 198 GLN A N 1
ATOM 1568 C CA . GLN A 1 198 ? -24.827 -7.746 13.832 1.00 88.31 198 GLN A CA 1
ATOM 1569 C C . GLN A 1 198 ? -25.002 -8.679 15.050 1.00 88.31 198 GLN A C 1
ATOM 1571 O O . GLN A 1 198 ? -24.791 -9.886 14.948 1.00 88.31 198 GLN A O 1
ATOM 1576 N N . GLN A 1 199 ? -25.352 -8.145 16.229 1.00 84.25 199 GLN A N 1
ATOM 1577 C CA . GLN A 1 199 ? -25.553 -8.896 17.479 1.00 84.25 199 GLN A CA 1
ATOM 1578 C C . GLN A 1 199 ? -24.330 -9.728 17.923 1.00 84.25 199 GLN A C 1
ATOM 1580 O O . GLN A 1 199 ? -24.434 -10.649 18.741 1.00 84.25 199 GLN A O 1
ATOM 1585 N N . HIS A 1 200 ? -23.136 -9.401 17.426 1.00 83.94 200 HIS A N 1
ATOM 1586 C CA . HIS A 1 200 ? -21.885 -10.039 17.830 1.00 83.94 200 HIS A CA 1
ATOM 1587 C C . HIS A 1 200 ? -21.374 -9.480 19.163 1.00 83.94 200 HIS A C 1
ATOM 1589 O O . HIS A 1 200 ? -20.832 -10.227 19.987 1.00 83.94 200 HIS A O 1
ATOM 1595 N N . MET A 1 201 ? -21.602 -8.191 19.423 1.00 80.50 201 MET A N 1
ATOM 1596 C CA . MET A 1 201 ? -21.376 -7.544 20.712 1.00 80.50 201 MET A CA 1
ATOM 1597 C C . MET A 1 201 ? -22.708 -7.176 21.367 1.00 80.50 201 MET A C 1
ATOM 1599 O O . MET A 1 201 ? -23.586 -6.604 20.733 1.00 80.50 201 MET A O 1
ATOM 1603 N N . ARG A 1 202 ? -22.855 -7.455 22.670 1.00 67.75 202 ARG A N 1
ATOM 1604 C CA . ARG A 1 202 ? -23.928 -6.818 23.447 1.00 67.75 202 ARG A CA 1
ATOM 1605 C C . ARG A 1 202 ? -23.613 -5.328 23.519 1.00 67.75 202 ARG A C 1
ATOM 1607 O O . ARG A 1 202 ? -22.465 -4.986 23.815 1.00 67.75 202 ARG A O 1
ATOM 1614 N N . ALA A 1 203 ? -24.606 -4.476 23.259 1.00 58.91 203 ALA A N 1
ATOM 1615 C CA . ALA A 1 203 ? -24.483 -3.034 23.437 1.00 58.91 203 ALA A CA 1
ATOM 1616 C C . ALA A 1 203 ? -23.801 -2.752 24.783 1.00 58.91 203 ALA A C 1
ATOM 1618 O O . ALA A 1 203 ? -24.155 -3.346 25.807 1.00 58.91 203 ALA A O 1
ATOM 1619 N N . THR A 1 204 ? -22.767 -1.911 24.764 1.00 54.28 204 THR A N 1
ATOM 1620 C CA . THR A 1 204 ? -22.008 -1.561 25.969 1.00 54.28 204 THR A CA 1
ATOM 1621 C C . THR A 1 204 ? -22.869 -0.621 26.809 1.00 54.28 204 THR A C 1
ATOM 1623 O O . THR A 1 204 ? -22.665 0.583 26.818 1.00 54.28 204 THR A O 1
ATOM 1626 N N . GLY A 1 205 ? -23.874 -1.174 27.485 1.00 45.94 205 GLY A N 1
ATOM 1627 C CA . GLY A 1 205 ? -24.620 -0.499 28.535 1.00 45.94 205 GLY A CA 1
ATOM 1628 C C . GLY A 1 205 ? -23.796 -0.521 29.815 1.00 45.94 205 GLY A C 1
ATOM 1629 O O . GLY A 1 205 ? -23.879 -1.468 30.597 1.00 45.94 205 GLY A O 1
ATOM 1630 N N . GLY A 1 206 ? -22.960 0.498 30.002 1.00 43.16 206 GLY A N 1
ATOM 1631 C CA . GLY A 1 206 ? -22.501 0.889 31.330 1.00 43.16 206 GLY A CA 1
ATOM 1632 C C . GLY A 1 206 ? -23.631 1.650 32.023 1.00 43.16 206 GLY A C 1
ATOM 1633 O O . GLY A 1 206 ? -24.176 2.575 31.437 1.00 43.16 206 GLY A O 1
ATOM 1634 N N . LYS A 1 207 ? -24.003 1.187 33.218 1.00 38.41 207 LYS A N 1
ATOM 1635 C CA . LYS A 1 207 ? -25.012 1.732 34.143 1.00 38.41 207 LYS A CA 1
ATOM 1636 C C . LYS A 1 207 ? -25.102 3.269 34.174 1.00 38.41 207 LYS A C 1
ATOM 1638 O O . LYS A 1 207 ? -24.066 3.926 34.227 1.00 38.41 207 LYS A O 1
ATOM 1643 N N . MET A 1 208 ? -26.346 3.764 34.232 1.00 31.05 208 MET A N 1
ATOM 1644 C CA . MET A 1 208 ? -26.706 5.036 34.880 1.00 31.05 208 MET A CA 1
ATOM 1645 C C . MET A 1 208 ? -26.197 5.079 36.322 1.00 31.05 208 MET A C 1
ATOM 1647 O O . MET A 1 208 ? -26.208 4.003 36.972 1.00 31.05 208 MET A O 1
#

Sequence (208 aa):
SFTDPAVSMDLLRAVLQPSINEEIRGVFNKYMKFFQKAAINVRDNVGEEVDPEQLIQETCRSCLEQAKLLFSDGKKVVPRLPHEQAVPKRARQMDEELNRRGSPVPKKRKGRPPGQSLSNDRGVSGMAAWKLKVSEPVRRDGPKWDPSRLTETTTFVLGSRANKALGMGGTRGRLYIKHPHLFKYAADPQDKHWLAEQQHMRATGGKM

Secondary structure (DSSP, 8-state):
-TT-HHHHHHHHHHHHHHHHHHHHHHHHHHHHHHHHHHHHHHHHHH-TTS-HHHHHHHHHHHHHHHHGGGGS-S-S---------PPPP----------------------------------------------------PPPP-GGG--TT-----HHHHHHHTT-TTSTTHHHHH-TTS------HHHHHHHHHTTSS-------

InterPro domains:
  IPR026064 Terminal deoxynucleotidyltransferase-interacting factor 1 [PTHR23399] (1-208)
  IPR041384 DNTTIP1, dimerisation domain [PF18192] (8-73)
  IPR049121 TdIF1, C-terminal [PF21229] (154-207)